Protein AF-A0A7I8CVY3-F1 (afdb_monomer_lite)

pLDDT: mean 84.5, std 17.45, range [34.5, 98.56]

Sequence (236 aa):
MKARIIALTIAILFANPVTYAQGTDNRVYAPNELILGMTYGDWSAAWWQFYLQIPNVSNSHPFVATANTTCNNGNQPAGPVFFLAAVGTQTSPPPQVVRSCTVPAGSPILVPIVNNETSNLEINGSDADLRTAAFSPFPLSSPPTMTVSLDGTSIGSLSQFRFESPVFPFTAPSPISTFFFYTRTVSASSSRSPLSVSDGYWIAIKPLPVGLHTLSFSASLPGIININMLYHLNVQ

Radius of gyration: 22.1 Å; chains: 1; bounding box: 40×37×104 Å

Secondary structure (DSSP, 8-state):
--PPP-----------------S--TTB--TT--BTTB-HHHHHHHHHHHHHTS--STT--TTSTTS-SBGGGG-PPSSSSEEP---EES-SSPPPEEEEEEE-TT--EEEEEEEEEEETTTS-S-HHHHHHHHHTTS-TTSPPEEEEEETTEE---GGG-EEEPPPEE----SSGGG---SS----TT--SPPEEEEEEEEEEEPPPPSEEEEEEEEEEETTTEEEEEEEEEEE-

Structure (mmCIF, N/CA/C/O backbone):
data_AF-A0A7I8CVY3-F1
#
_entry.id   AF-A0A7I8CVY3-F1
#
loop_
_atom_site.group_PDB
_atom_site.id
_atom_site.type_symbol
_atom_site.label_atom_id
_atom_site.label_alt_id
_atom_site.label_comp_id
_atom_site.label_asym_id
_atom_site.label_entity_id
_atom_site.label_seq_id
_atom_site.pdbx_PDB_ins_code
_atom_site.Cartn_x
_atom_site.Cartn_y
_atom_site.Cartn_z
_atom_site.occupancy
_atom_site.B_iso_or_equiv
_atom_site.auth_seq_id
_atom_site.auth_comp_id
_atom_site.auth_asym_id
_atom_site.auth_atom_id
_atom_site.pdbx_PDB_model_num
ATOM 1 N N . MET A 1 1 ? 2.874 5.304 80.078 1.00 40.31 1 MET A N 1
ATOM 2 C CA . MET A 1 1 ? 3.049 5.370 78.609 1.00 40.31 1 MET A CA 1
ATOM 3 C C . MET A 1 1 ? 2.199 4.282 77.972 1.00 40.31 1 MET A C 1
ATOM 5 O O . MET A 1 1 ? 2.408 3.123 78.293 1.00 40.31 1 MET A O 1
ATOM 9 N N . LYS A 1 2 ? 1.198 4.635 77.155 1.00 34.50 2 LYS A N 1
ATOM 10 C CA . LYS A 1 2 ? 0.360 3.676 76.411 1.00 34.50 2 LYS A CA 1
ATOM 11 C C . LYS A 1 2 ? 0.875 3.621 74.970 1.00 34.50 2 LYS A C 1
ATOM 13 O O . LYS A 1 2 ? 0.795 4.631 74.276 1.00 34.50 2 LYS A O 1
ATOM 18 N N . ALA A 1 3 ? 1.427 2.488 74.544 1.00 35.66 3 ALA A N 1
ATOM 19 C CA . ALA A 1 3 ? 1.867 2.284 73.166 1.00 35.66 3 ALA A CA 1
ATOM 20 C C . ALA A 1 3 ? 0.643 2.034 72.268 1.00 35.66 3 ALA A C 1
ATOM 22 O O . ALA A 1 3 ? -0.162 1.146 72.545 1.00 35.66 3 ALA A O 1
ATOM 23 N N . ARG A 1 4 ? 0.476 2.850 71.223 1.00 38.81 4 ARG A N 1
ATOM 24 C CA . ARG A 1 4 ? -0.545 2.667 70.184 1.00 38.81 4 ARG A CA 1
ATOM 25 C C . ARG A 1 4 ? 0.075 1.870 69.038 1.00 38.81 4 ARG A C 1
ATOM 27 O O . ARG A 1 4 ? 1.062 2.311 68.462 1.00 38.81 4 ARG A O 1
ATOM 34 N N . ILE A 1 5 ? -0.502 0.714 68.726 1.00 38.88 5 ILE A N 1
ATOM 35 C CA . ILE A 1 5 ? -0.144 -0.096 67.557 1.00 38.88 5 ILE A CA 1
ATOM 36 C C . ILE A 1 5 ? -0.923 0.464 66.364 1.00 38.88 5 ILE A C 1
ATOM 38 O O . ILE A 1 5 ? -2.152 0.503 66.389 1.00 38.88 5 ILE A O 1
ATOM 42 N N . ILE A 1 6 ? -0.207 0.938 65.346 1.00 40.19 6 ILE A N 1
ATOM 43 C CA . ILE A 1 6 ? -0.774 1.387 64.071 1.00 40.19 6 ILE A CA 1
ATOM 44 C C . ILE A 1 6 ? -0.729 0.189 63.121 1.00 40.19 6 ILE A C 1
ATOM 46 O O . ILE A 1 6 ? 0.350 -0.282 62.770 1.00 40.19 6 ILE A O 1
ATOM 50 N N . ALA A 1 7 ? -1.897 -0.323 62.736 1.00 35.84 7 ALA A N 1
ATOM 51 C CA . ALA A 1 7 ? -2.020 -1.367 61.727 1.00 35.84 7 ALA A CA 1
ATOM 52 C C . ALA A 1 7 ? -1.955 -0.731 60.330 1.00 35.84 7 ALA A C 1
ATOM 54 O O . ALA A 1 7 ? -2.829 0.052 59.959 1.00 35.84 7 ALA A O 1
ATOM 55 N N . LEU A 1 8 ? -0.908 -1.052 59.569 1.00 35.03 8 LEU A N 1
ATOM 56 C CA . LEU A 1 8 ? -0.741 -0.616 58.185 1.00 35.03 8 LEU A CA 1
ATOM 57 C C . LEU A 1 8 ? -1.521 -1.572 57.269 1.00 35.03 8 LEU A C 1
ATOM 59 O O . LEU A 1 8 ? -1.192 -2.753 57.170 1.00 35.03 8 LEU A O 1
ATOM 63 N N . THR A 1 9 ? -2.574 -1.081 56.622 1.00 37.38 9 THR A N 1
ATOM 64 C CA . THR A 1 9 ? -3.351 -1.840 55.632 1.00 37.38 9 THR A CA 1
ATOM 65 C C . THR A 1 9 ? -2.681 -1.695 54.266 1.00 37.38 9 THR A C 1
ATOM 67 O O . THR A 1 9 ? -2.658 -0.611 53.691 1.00 37.38 9 THR A O 1
ATOM 70 N N . ILE A 1 10 ? -2.105 -2.781 53.750 1.00 43.34 10 ILE A N 1
ATOM 71 C CA . ILE A 1 10 ? -1.545 -2.834 52.394 1.00 43.34 10 ILE A CA 1
ATOM 72 C C . ILE A 1 10 ? -2.699 -3.122 51.429 1.00 43.34 10 ILE A C 1
ATOM 74 O O . ILE A 1 10 ? -3.243 -4.224 51.416 1.00 43.34 10 ILE A O 1
ATOM 78 N N . ALA A 1 11 ? -3.088 -2.124 50.636 1.00 44.31 11 ALA A N 1
ATOM 79 C CA . ALA A 1 11 ? -4.022 -2.305 49.531 1.00 44.31 11 ALA A CA 1
ATOM 80 C C . ALA A 1 11 ? -3.281 -2.956 48.352 1.00 44.31 11 ALA A C 1
ATOM 82 O O . ALA A 1 11 ? -2.420 -2.338 47.726 1.00 44.31 11 ALA A O 1
ATOM 83 N N . ILE A 1 12 ? -3.599 -4.217 48.065 1.00 48.31 12 ILE A N 1
ATOM 84 C CA . ILE A 1 12 ? -3.076 -4.939 46.902 1.00 48.31 12 ILE A CA 1
ATOM 85 C C . ILE A 1 12 ? -3.893 -4.496 45.683 1.00 48.31 12 ILE A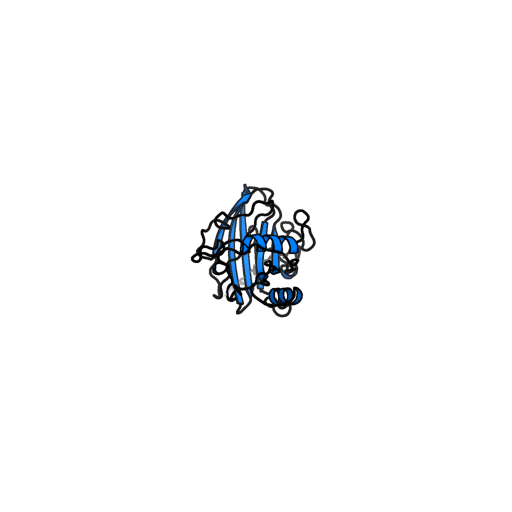 C 1
ATOM 87 O O . ILE A 1 12 ? -5.059 -4.858 45.535 1.00 48.31 12 ILE A O 1
ATOM 91 N N . LEU A 1 13 ? -3.286 -3.678 44.823 1.00 50.81 13 LEU A N 1
ATOM 92 C CA . LEU A 1 13 ? -3.814 -3.348 43.500 1.00 50.81 13 LEU A CA 1
ATOM 93 C C . LEU A 1 13 ? -3.708 -4.592 42.610 1.00 50.81 13 LEU A C 1
ATOM 95 O O . LEU A 1 13 ? -2.620 -4.966 42.175 1.00 50.81 13 LEU A O 1
ATOM 99 N N . PHE A 1 14 ? -4.841 -5.237 42.338 1.00 48.09 14 PHE A N 1
ATOM 100 C CA . PHE A 1 14 ? -4.931 -6.270 41.312 1.00 48.09 14 PHE A CA 1
ATOM 101 C C . PHE A 1 14 ? -4.814 -5.606 39.936 1.00 48.09 14 PHE A C 1
ATOM 103 O O . PHE A 1 14 ? -5.776 -5.042 39.417 1.00 48.09 14 PHE A O 1
ATOM 110 N N . ALA A 1 15 ? -3.622 -5.652 39.342 1.00 51.84 15 ALA A N 1
ATOM 111 C CA . ALA A 1 15 ? -3.471 -5.405 37.917 1.00 51.84 15 ALA A CA 1
ATOM 112 C C . ALA A 1 15 ? -4.105 -6.590 37.177 1.00 51.84 15 ALA A C 1
ATOM 114 O O . ALA A 1 15 ? -3.578 -7.702 37.213 1.00 51.84 15 ALA A O 1
ATOM 115 N N . ASN A 1 16 ? -5.257 -6.370 36.541 1.00 43.03 16 ASN A N 1
ATOM 116 C CA . ASN A 1 16 ? -5.819 -7.366 35.637 1.00 43.03 16 ASN A CA 1
ATOM 117 C C . ASN A 1 16 ? -4.818 -7.587 34.495 1.00 43.03 16 ASN A C 1
ATOM 119 O O . ASN A 1 16 ? -4.436 -6.607 33.845 1.00 43.03 16 ASN A O 1
ATOM 123 N N . PRO A 1 17 ? -4.375 -8.826 34.228 1.00 49.72 17 PRO A N 1
ATOM 124 C CA . PRO A 1 17 ? -3.561 -9.086 33.058 1.00 49.72 17 PRO A CA 1
ATOM 125 C C . PRO A 1 17 ? -4.403 -8.757 31.825 1.00 49.72 17 PRO A C 1
ATOM 127 O O . PRO A 1 17 ? -5.429 -9.390 31.570 1.00 49.72 17 PRO A O 1
ATOM 130 N N . VAL A 1 18 ? -3.976 -7.748 31.063 1.00 52.28 18 VAL A N 1
ATOM 131 C CA . VAL A 1 18 ? -4.472 -7.539 29.703 1.00 52.28 18 VAL A CA 1
ATOM 132 C C . VAL A 1 18 ? -4.031 -8.764 28.915 1.00 52.28 18 VAL A C 1
ATOM 134 O O . VAL A 1 18 ? -2.856 -8.937 28.591 1.00 52.28 18 VAL A O 1
ATOM 137 N N . THR A 1 19 ? -4.970 -9.669 28.681 1.00 39.53 19 THR A N 1
ATOM 138 C CA . THR A 1 19 ? -4.773 -10.816 27.809 1.00 39.53 19 THR A CA 1
ATOM 139 C C . THR A 1 19 ? -4.771 -10.290 26.381 1.00 39.53 19 THR A C 1
ATOM 141 O O . THR A 1 19 ? -5.816 -10.019 25.797 1.00 39.53 19 THR A O 1
ATOM 144 N N . TYR A 1 20 ? -3.581 -10.106 25.810 1.00 46.56 20 TYR A N 1
ATOM 145 C CA . TYR A 1 20 ? -3.448 -9.948 24.367 1.00 46.56 20 TYR A CA 1
ATOM 146 C C . TYR A 1 20 ? -3.833 -11.281 23.734 1.00 46.56 20 TYR A C 1
ATOM 148 O O . TYR A 1 20 ? -3.057 -12.238 23.761 1.00 46.56 20 TYR A O 1
ATOM 156 N N . ALA A 1 21 ? -5.052 -11.365 23.208 1.00 39.97 21 ALA A N 1
ATOM 157 C CA . ALA A 1 21 ? -5.428 -12.473 22.354 1.00 39.97 21 ALA A CA 1
ATOM 158 C C . ALA A 1 21 ? -4.452 -12.500 21.167 1.00 39.97 21 ALA A C 1
ATOM 160 O O . ALA A 1 21 ? -4.426 -11.587 20.346 1.00 39.97 21 ALA A O 1
ATOM 161 N N . GLN A 1 22 ? -3.631 -13.548 21.093 1.00 44.47 22 GLN A N 1
ATOM 162 C CA . GLN A 1 22 ? -2.826 -13.905 19.923 1.00 44.47 22 GLN A CA 1
ATOM 163 C C . GLN A 1 22 ? -3.753 -14.509 18.854 1.00 44.47 22 GLN A C 1
ATOM 165 O O . GLN A 1 22 ? -3.632 -15.672 18.482 1.00 44.47 22 GLN A O 1
ATOM 170 N N . GLY A 1 23 ? -4.756 -13.741 18.438 1.00 50.00 23 GLY A N 1
ATOM 171 C CA . GLY A 1 23 ? -5.662 -14.069 17.347 1.00 50.00 23 GLY A CA 1
ATOM 172 C C . GLY A 1 23 ? -5.509 -13.017 16.262 1.00 50.00 23 GLY A C 1
ATOM 173 O O . GLY A 1 23 ? -5.391 -11.831 16.567 1.00 50.00 23 GLY A O 1
ATOM 174 N N . THR A 1 24 ? -5.490 -13.431 14.997 1.00 56.72 24 THR A 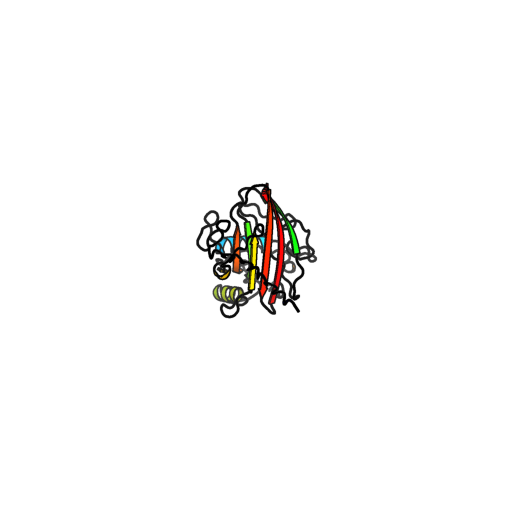N 1
ATOM 175 C CA . THR A 1 24 ? -5.666 -12.492 13.886 1.00 56.72 24 THR A CA 1
ATOM 176 C C . THR A 1 24 ? -6.989 -11.767 14.098 1.00 56.72 24 THR A C 1
ATOM 178 O O . THR A 1 24 ? -8.026 -12.416 14.254 1.00 56.72 24 THR A O 1
ATOM 181 N N . ASP A 1 25 ? -6.943 -10.438 14.168 1.00 76.19 25 ASP A N 1
ATOM 182 C CA . ASP A 1 25 ? -8.137 -9.606 14.299 1.00 76.19 25 ASP A CA 1
ATOM 183 C C . ASP A 1 25 ? -9.125 -9.986 13.190 1.00 76.19 25 ASP A C 1
ATOM 185 O O . ASP A 1 25 ? -8.781 -9.951 12.008 1.00 76.19 25 ASP A O 1
ATOM 189 N N . ASN A 1 26 ? -10.344 -10.385 13.559 1.00 86.19 26 ASN A N 1
ATOM 190 C CA . ASN A 1 26 ? -11.334 -10.885 12.603 1.00 86.19 26 ASN A CA 1
ATOM 191 C C . ASN A 1 26 ? -11.839 -9.805 11.632 1.00 86.19 26 ASN A C 1
ATOM 193 O O . ASN A 1 26 ? -12.538 -10.136 10.674 1.00 86.19 26 ASN A O 1
ATOM 197 N N . ARG A 1 27 ? -11.477 -8.537 11.863 1.00 94.19 27 ARG A N 1
ATOM 198 C CA . ARG A 1 27 ? -11.720 -7.400 10.969 1.00 94.19 27 ARG A CA 1
ATOM 199 C C . ARG A 1 27 ? -10.694 -7.313 9.841 1.00 94.19 27 ARG A C 1
ATOM 201 O O . ARG A 1 27 ? -10.858 -6.481 8.958 1.00 94.19 27 ARG A O 1
ATOM 208 N N . VAL A 1 28 ? -9.659 -8.150 9.836 1.00 96.81 28 VAL A N 1
ATOM 209 C CA . VAL A 1 28 ? -8.662 -8.247 8.762 1.00 96.81 28 VAL A CA 1
ATOM 210 C C . VAL A 1 28 ? -8.831 -9.589 8.050 1.00 96.81 28 VAL A C 1
ATOM 212 O O . VAL A 1 28 ? -9.190 -10.592 8.669 1.00 96.81 28 VAL A O 1
ATOM 215 N N . TYR A 1 29 ? -8.627 -9.613 6.734 1.00 97.69 29 TYR A N 1
ATOM 216 C CA . TYR A 1 29 ? -8.541 -10.870 5.988 1.00 97.69 29 TYR A CA 1
ATOM 217 C C . TYR A 1 29 ? -7.345 -11.692 6.489 1.00 97.69 29 TYR A C 1
ATOM 219 O O . TYR A 1 29 ? -6.279 -11.144 6.765 1.00 97.69 29 TYR A O 1
ATOM 227 N N . ALA A 1 30 ? -7.509 -13.005 6.645 1.00 96.69 30 ALA A N 1
ATOM 228 C CA . ALA A 1 30 ? -6.381 -13.852 7.035 1.00 96.69 30 ALA A CA 1
ATOM 229 C C . ALA A 1 30 ? -5.319 -13.899 5.912 1.00 96.69 30 ALA A C 1
ATOM 231 O O . ALA A 1 30 ? -5.673 -13.722 4.746 1.00 96.69 30 ALA A O 1
ATOM 232 N N . PRO A 1 31 ? -4.034 -14.189 6.202 1.00 96.19 31 PRO A N 1
ATOM 233 C CA . PRO A 1 31 ? -2.969 -14.156 5.191 1.00 96.19 31 PRO A CA 1
ATOM 234 C C . PRO A 1 31 ? -3.198 -15.021 3.939 1.00 96.19 31 PRO A C 1
ATOM 236 O O . PRO A 1 31 ? -2.684 -14.711 2.869 1.00 96.19 31 PRO A O 1
ATOM 239 N N . ASN A 1 32 ? -3.965 -16.105 4.060 1.00 95.19 32 ASN A N 1
ATOM 240 C CA . ASN A 1 32 ? -4.334 -17.002 2.962 1.00 95.19 32 ASN A CA 1
ATOM 241 C C . ASN A 1 32 ? -5.791 -16.831 2.486 1.00 95.19 32 ASN A C 1
ATOM 243 O O . ASN A 1 32 ? -6.249 -17.600 1.642 1.00 95.19 32 ASN A O 1
ATOM 247 N N . GLU A 1 33 ? -6.534 -15.871 3.040 1.00 97.00 33 GLU A N 1
ATOM 248 C CA . GLU A 1 33 ? -7.904 -15.561 2.635 1.00 97.00 33 GLU A CA 1
ATOM 249 C C . GLU A 1 33 ? -7.882 -14.748 1.333 1.00 97.00 33 GLU A C 1
ATOM 251 O O . GLU A 1 33 ? -7.084 -13.824 1.170 1.00 97.00 33 GLU A O 1
ATOM 256 N N . LEU A 1 34 ? -8.767 -15.085 0.394 1.00 98.12 34 LEU A N 1
ATOM 257 C CA . LEU A 1 34 ? -8.925 -14.309 -0.832 1.00 98.12 34 LEU A CA 1
ATOM 258 C C . LEU A 1 34 ? -9.776 -13.069 -0.558 1.00 98.12 34 LEU A C 1
ATOM 260 O O . LEU A 1 34 ? -10.876 -13.157 -0.012 1.00 98.12 34 LEU A O 1
ATOM 264 N N . ILE A 1 35 ? -9.305 -11.919 -1.020 1.00 98.12 35 ILE A N 1
ATOM 265 C CA . ILE A 1 35 ? -10.032 -10.655 -0.969 1.00 98.12 35 ILE A CA 1
ATOM 266 C C . ILE A 1 35 ? -10.735 -10.511 -2.316 1.00 98.12 35 ILE A C 1
ATOM 268 O O . ILE A 1 35 ? -10.090 -10.273 -3.335 1.00 98.12 35 ILE A O 1
ATOM 272 N N . LEU A 1 36 ? -12.054 -10.715 -2.340 1.00 97.25 36 LEU A N 1
ATOM 273 C CA . LEU A 1 36 ? -12.858 -10.671 -3.573 1.00 97.25 36 LEU A CA 1
ATOM 274 C C . LEU A 1 36 ? -12.306 -11.580 -4.694 1.00 97.25 36 LEU A C 1
ATOM 276 O O . LEU A 1 36 ? -12.320 -11.222 -5.867 1.00 97.25 36 LEU A O 1
ATOM 280 N N . GLY A 1 37 ? -11.806 -12.763 -4.319 1.00 97.62 37 GLY A N 1
ATOM 281 C CA . GLY A 1 37 ? -11.268 -13.762 -5.250 1.00 97.62 37 GLY A CA 1
ATOM 282 C C . GLY A 1 37 ? -9.791 -13.591 -5.624 1.00 97.62 37 GLY A C 1
ATOM 283 O O . GLY A 1 37 ? -9.270 -14.425 -6.356 1.00 97.62 37 GLY A O 1
ATOM 284 N N . MET A 1 38 ? -9.108 -12.568 -5.106 1.00 98.38 38 MET A N 1
ATOM 285 C CA . MET A 1 38 ? -7.699 -12.274 -5.390 1.00 98.38 38 MET A CA 1
ATOM 286 C C . MET A 1 38 ? -6.835 -12.377 -4.128 1.00 98.38 38 MET A C 1
ATOM 288 O O . MET A 1 38 ? -7.314 -12.157 -3.012 1.00 98.38 38 MET A O 1
ATOM 292 N N . THR A 1 39 ? -5.559 -12.722 -4.292 1.00 98.50 39 THR A N 1
ATOM 293 C CA . THR A 1 39 ? -4.601 -12.803 -3.180 1.00 98.50 39 THR A CA 1
ATOM 294 C C . THR A 1 39 ? -4.108 -11.415 -2.760 1.00 98.50 39 THR A C 1
ATOM 296 O O . THR A 1 39 ? -4.273 -10.428 -3.479 1.00 98.50 39 THR A O 1
ATOM 299 N N . TYR A 1 40 ? -3.434 -11.326 -1.610 1.00 98.56 40 TYR A N 1
ATOM 300 C CA . TYR A 1 40 ? -2.707 -10.114 -1.221 1.00 98.56 40 TYR A CA 1
ATOM 301 C C . TYR A 1 40 ? -1.657 -9.682 -2.251 1.00 98.56 40 TYR A C 1
ATOM 303 O O . TYR A 1 40 ? -1.510 -8.487 -2.497 1.00 98.56 40 TYR A O 1
ATOM 311 N N . GLY A 1 41 ? -0.948 -10.637 -2.862 1.00 98.44 41 GLY A N 1
ATOM 312 C CA . GLY A 1 41 ? 0.035 -10.352 -3.907 1.00 98.44 41 GLY A CA 1
ATOM 313 C C . GLY A 1 41 ? -0.611 -9.707 -5.134 1.00 98.44 41 GLY A C 1
ATOM 314 O O . GLY A 1 41 ? -0.104 -8.712 -5.649 1.00 98.44 41 GLY A O 1
ATOM 315 N N . ASP A 1 42 ? -1.778 -10.204 -5.549 1.00 98.44 42 ASP A N 1
ATOM 316 C CA . ASP A 1 42 ? -2.524 -9.634 -6.675 1.00 98.44 42 ASP A CA 1
ATOM 317 C C . ASP A 1 42 ? -3.038 -8.218 -6.363 1.00 98.44 42 ASP A C 1
ATOM 319 O O . ASP A 1 42 ? -2.941 -7.315 -7.193 1.00 98.44 42 ASP A O 1
ATOM 323 N N . TRP A 1 43 ? -3.538 -7.987 -5.144 1.00 98.38 43 TRP A N 1
ATOM 324 C CA . TRP A 1 43 ? -3.951 -6.648 -4.712 1.00 98.38 43 TRP A CA 1
ATOM 325 C C . TRP A 1 43 ? -2.774 -5.688 -4.532 1.00 98.38 43 TRP A C 1
ATOM 327 O O . TRP A 1 43 ? -2.926 -4.497 -4.799 1.00 98.38 43 TRP A O 1
ATOM 337 N N . SER A 1 44 ? -1.597 -6.185 -4.143 1.00 98.06 44 SER A N 1
ATOM 338 C CA . SER A 1 44 ? -0.361 -5.399 -4.138 1.00 98.06 44 SER A CA 1
ATOM 339 C C . SER A 1 44 ? 0.001 -4.934 -5.550 1.00 98.06 44 SER A C 1
ATOM 341 O O . SER A 1 44 ? 0.286 -3.752 -5.739 1.00 98.06 44 SER A O 1
ATOM 343 N N . ALA A 1 45 ? -0.083 -5.821 -6.549 1.00 98.00 45 ALA A N 1
ATOM 344 C CA . ALA A 1 45 ? 0.123 -5.459 -7.952 1.00 98.00 45 ALA A CA 1
ATOM 345 C C . ALA A 1 45 ? -0.884 -4.396 -8.418 1.00 98.00 45 ALA A C 1
ATOM 347 O O . ALA A 1 45 ? -0.487 -3.377 -8.979 1.00 98.00 45 ALA A O 1
ATOM 348 N N . ALA A 1 46 ? -2.176 -4.584 -8.129 1.00 97.31 46 ALA A N 1
ATOM 349 C CA . ALA A 1 46 ? -3.220 -3.622 -8.488 1.00 97.31 46 ALA A CA 1
ATOM 350 C C . ALA A 1 46 ? -3.006 -2.246 -7.830 1.00 97.31 46 ALA A C 1
ATOM 352 O O . ALA A 1 46 ? -3.189 -1.206 -8.467 1.00 97.31 46 ALA A O 1
ATOM 353 N N . TRP A 1 47 ? -2.575 -2.228 -6.566 1.00 96.12 47 TRP A N 1
ATOM 354 C CA . TRP A 1 47 ? -2.235 -0.996 -5.861 1.00 96.12 47 TRP A CA 1
ATOM 355 C C . TRP A 1 47 ? -1.056 -0.277 -6.515 1.00 96.12 47 TRP A C 1
ATOM 357 O O . TRP A 1 47 ? -1.131 0.928 -6.743 1.00 96.12 47 TRP A O 1
ATOM 367 N N . TRP A 1 48 ? 0.008 -1.005 -6.867 1.00 94.75 48 TRP A N 1
ATOM 368 C CA . TRP A 1 48 ? 1.165 -0.420 -7.544 1.00 94.75 48 TRP A CA 1
ATOM 369 C C . TRP A 1 48 ? 0.831 0.057 -8.953 1.00 94.75 48 TRP A C 1
ATOM 371 O O . TRP A 1 48 ? 1.232 1.152 -9.316 1.00 94.75 48 TRP A O 1
ATOM 381 N N . GLN A 1 49 ? 0.032 -0.674 -9.728 1.00 94.38 49 GLN A N 1
ATOM 382 C CA . GLN A 1 49 ? -0.461 -0.190 -11.023 1.00 94.38 49 GLN A CA 1
ATOM 383 C C . GLN A 1 49 ? -1.190 1.148 -10.888 1.00 94.38 49 GLN A C 1
ATOM 385 O O . GLN A 1 49 ? -0.982 2.051 -11.698 1.00 94.38 49 GLN A O 1
ATOM 390 N N . PHE A 1 50 ? -2.008 1.288 -9.842 1.00 91.75 50 PHE A N 1
ATOM 391 C CA . PHE A 1 50 ? -2.676 2.538 -9.521 1.00 91.75 50 PHE A CA 1
ATOM 392 C C . PHE A 1 50 ? -1.700 3.641 -9.080 1.00 91.75 50 PHE A C 1
ATOM 394 O O . PHE A 1 50 ? -1.801 4.771 -9.554 1.00 91.75 50 PHE A O 1
ATOM 401 N N . TYR A 1 51 ? -0.757 3.324 -8.198 1.00 89.88 51 TYR A N 1
ATOM 402 C CA . TYR A 1 51 ? 0.227 4.276 -7.694 1.00 89.88 51 TYR A CA 1
ATOM 403 C C . TYR A 1 51 ? 1.134 4.793 -8.819 1.00 89.88 51 TYR A C 1
ATOM 405 O O . TYR A 1 51 ? 1.328 5.995 -8.967 1.00 89.88 51 TYR A O 1
ATOM 413 N N . LEU A 1 52 ? 1.656 3.883 -9.644 1.00 89.12 52 LEU A N 1
ATOM 414 C CA . LEU A 1 52 ? 2.685 4.150 -10.647 1.00 89.12 52 LEU A CA 1
ATOM 415 C C . LEU A 1 52 ? 2.171 4.928 -11.857 1.00 89.12 52 LEU A C 1
ATOM 417 O O . LEU A 1 52 ? 2.963 5.614 -12.491 1.00 89.12 52 LEU A O 1
ATOM 421 N N . GLN A 1 53 ? 0.873 4.875 -12.170 1.00 87.81 53 GLN A N 1
ATOM 422 C CA . GLN A 1 53 ? 0.306 5.669 -13.270 1.00 87.81 53 GLN A CA 1
ATOM 423 C C . GLN A 1 53 ? 0.131 7.156 -12.931 1.00 87.81 53 GLN A C 1
ATOM 425 O O . GLN A 1 53 ? -0.136 7.954 -13.831 1.00 87.81 53 GLN A O 1
ATOM 430 N N . ILE A 1 54 ? 0.250 7.550 -11.658 1.00 86.94 54 ILE A N 1
ATOM 431 C CA . ILE A 1 54 ? 0.045 8.939 -11.250 1.00 86.94 54 ILE A CA 1
ATOM 432 C C . ILE A 1 54 ? 1.342 9.737 -11.473 1.00 86.94 54 ILE A C 1
ATOM 434 O O . ILE A 1 54 ? 2.370 9.438 -10.864 1.00 86.94 54 ILE A O 1
ATOM 438 N N . PRO A 1 55 ? 1.334 10.788 -12.314 1.00 84.44 55 PRO A N 1
ATOM 439 C CA . PRO A 1 55 ? 2.521 11.602 -12.542 1.00 84.44 55 PRO A CA 1
ATOM 440 C C . PRO A 1 55 ? 2.858 12.437 -11.300 1.00 84.44 55 PRO A C 1
ATOM 442 O O . PRO A 1 55 ? 2.007 13.152 -10.767 1.00 84.44 55 PRO A O 1
ATOM 445 N N . ASN A 1 56 ? 4.121 12.433 -10.869 1.00 80.94 56 ASN A N 1
ATOM 446 C CA . ASN A 1 56 ? 4.600 13.360 -9.847 1.00 80.94 56 ASN A CA 1
ATOM 447 C C . ASN A 1 56 ? 5.127 14.655 -10.481 1.00 80.94 56 ASN A C 1
ATOM 449 O O . ASN A 1 56 ? 6.331 14.851 -10.653 1.00 80.94 56 ASN A O 1
ATOM 453 N N . VAL A 1 57 ? 4.218 15.567 -10.815 1.00 79.00 57 VAL A N 1
ATOM 454 C CA . VAL A 1 57 ? 4.579 16.910 -11.293 1.00 79.00 57 VAL A CA 1
ATOM 455 C C . VAL A 1 57 ? 4.693 17.848 -10.097 1.00 79.00 57 VAL A C 1
ATOM 457 O O . VAL A 1 57 ? 3.760 17.945 -9.305 1.00 79.00 57 VAL A O 1
ATOM 460 N N . SER A 1 58 ? 5.817 18.551 -9.947 1.00 75.81 58 SER A N 1
ATOM 461 C CA . SER A 1 58 ? 6.003 19.575 -8.901 1.00 75.81 58 SER A CA 1
ATOM 462 C C . SER A 1 58 ? 5.703 19.090 -7.469 1.00 75.81 58 SER A C 1
ATOM 464 O O . SER A 1 58 ? 5.136 19.836 -6.674 1.00 75.81 58 SER A O 1
ATOM 466 N N . ASN A 1 59 ? 6.061 17.843 -7.135 1.00 72.12 59 ASN A N 1
ATOM 467 C CA . ASN A 1 59 ? 5.779 17.216 -5.832 1.00 72.12 59 ASN A CA 1
ATOM 468 C C . ASN A 1 59 ? 4.281 17.165 -5.468 1.00 72.12 59 ASN A C 1
ATOM 470 O O . ASN A 1 59 ? 3.922 17.248 -4.296 1.00 72.12 59 ASN A O 1
ATOM 474 N N . SER A 1 60 ? 3.399 17.046 -6.464 1.00 73.88 60 SER A N 1
ATOM 475 C CA . SER A 1 60 ? 1.943 16.963 -6.268 1.00 73.88 60 SER A CA 1
ATOM 476 C C . SER A 1 60 ? 1.400 15.535 -6.161 1.00 73.88 60 SER A C 1
ATOM 478 O O . SER A 1 60 ? 0.182 15.360 -6.060 1.00 73.88 60 SER A O 1
ATOM 480 N N . HIS A 1 61 ? 2.269 14.515 -6.152 1.00 79.31 61 HIS A N 1
ATOM 481 C CA . HIS A 1 61 ? 1.834 13.127 -6.011 1.00 79.31 61 HIS A CA 1
ATOM 482 C C . HIS A 1 61 ? 0.924 12.963 -4.778 1.00 79.31 61 HIS A C 1
ATOM 484 O O . HIS A 1 61 ? 1.266 13.447 -3.696 1.00 79.31 61 HIS A O 1
ATOM 490 N N . PRO A 1 62 ? -0.219 12.265 -4.877 1.00 74.69 62 PRO A N 1
ATOM 491 C CA . PRO A 1 62 ? -1.207 12.197 -3.797 1.00 74.69 62 PRO A CA 1
ATOM 492 C C . PRO A 1 62 ? -0.708 11.566 -2.496 1.00 74.69 62 PRO A C 1
ATOM 494 O O . PRO A 1 62 ? -1.373 11.655 -1.465 1.00 74.69 62 PRO A O 1
ATOM 497 N N . PHE A 1 63 ? 0.479 10.967 -2.534 1.00 75.38 63 PHE A N 1
ATOM 498 C CA . PHE A 1 63 ? 1.102 10.272 -1.417 1.00 75.38 63 PHE A CA 1
ATOM 499 C C . PHE A 1 63 ? 2.346 10.975 -0.865 1.00 75.38 63 PHE A C 1
ATOM 501 O O . PHE A 1 63 ? 3.073 10.381 -0.076 1.00 75.38 63 PHE A O 1
ATOM 508 N N . VAL A 1 64 ? 2.585 12.248 -1.208 1.00 76.75 64 VAL A N 1
ATOM 509 C CA . VAL A 1 64 ? 3.580 13.063 -0.485 1.00 76.75 64 VAL A CA 1
ATOM 510 C C . VAL A 1 64 ? 2.994 13.670 0.790 1.00 76.75 64 VAL A C 1
ATOM 512 O O . VAL A 1 64 ? 1.795 13.935 0.880 1.00 76.75 64 VAL A O 1
ATOM 515 N N . ALA A 1 65 ? 3.841 13.950 1.783 1.00 67.12 65 ALA A N 1
ATOM 516 C CA . ALA A 1 65 ? 3.421 14.528 3.067 1.00 67.12 65 ALA A CA 1
ATOM 517 C C . ALA A 1 65 ? 2.630 15.841 2.916 1.00 67.12 65 ALA A C 1
ATOM 519 O O . ALA A 1 65 ? 1.683 16.076 3.658 1.00 67.12 65 ALA A O 1
ATOM 520 N N . THR A 1 66 ? 2.984 16.666 1.929 1.00 67.25 66 THR A N 1
ATOM 521 C CA . THR A 1 66 ? 2.365 17.974 1.653 1.00 67.25 66 THR A CA 1
ATOM 522 C C . THR A 1 66 ? 1.062 17.894 0.859 1.00 67.25 66 THR A C 1
ATOM 524 O O . THR A 1 66 ? 0.450 18.925 0.594 1.00 67.25 66 THR A O 1
ATOM 527 N N . ALA A 1 67 ? 0.643 16.696 0.441 1.00 66.94 67 ALA A N 1
ATOM 528 C CA . ALA A 1 67 ? -0.610 16.502 -0.276 1.00 66.94 67 ALA A CA 1
ATOM 529 C C . ALA A 1 67 ? -1.819 16.871 0.604 1.00 66.94 67 ALA A C 1
ATOM 531 O O . ALA A 1 67 ? -1.713 16.902 1.834 1.00 66.94 67 ALA A O 1
ATOM 532 N N . ASN A 1 68 ? -2.974 17.112 -0.023 1.00 67.94 68 ASN A N 1
ATOM 533 C CA . ASN A 1 68 ? -4.237 17.376 0.670 1.00 67.94 68 ASN A CA 1
ATOM 534 C C . ASN A 1 68 ? -4.505 16.273 1.712 1.00 67.94 68 ASN A C 1
ATOM 536 O O . ASN A 1 68 ? -4.205 15.099 1.502 1.00 67.94 68 ASN A O 1
ATOM 540 N N . THR A 1 69 ? -5.058 16.632 2.867 1.00 77.81 69 THR A N 1
ATOM 541 C CA . THR A 1 69 ? -5.429 15.663 3.907 1.00 77.81 69 THR A CA 1
ATOM 542 C C . THR A 1 69 ? -6.496 14.672 3.428 1.00 77.81 69 THR A C 1
ATOM 544 O O . THR A 1 69 ? -6.637 13.608 4.021 1.00 77.81 69 THR A O 1
ATOM 547 N N . THR A 1 70 ? -7.199 14.960 2.332 1.00 78.00 70 THR A N 1
ATOM 548 C CA . THR A 1 70 ? -8.125 14.035 1.666 1.00 78.00 70 THR A CA 1
ATOM 549 C C . THR A 1 70 ? -7.380 12.841 1.070 1.00 78.00 70 THR A C 1
ATOM 551 O O . THR A 1 70 ? -6.405 13.001 0.335 1.00 78.00 70 THR A O 1
ATOM 554 N N . CYS A 1 71 ? -7.853 11.626 1.341 1.00 77.56 71 CYS A N 1
ATOM 555 C CA . CYS A 1 71 ? -7.189 10.414 0.864 1.00 77.56 71 CYS A CA 1
ATOM 556 C C . CYS A 1 71 ? -7.052 10.355 -0.659 1.00 77.56 71 CYS A C 1
ATOM 558 O O . CYS A 1 71 ? -7.993 10.641 -1.402 1.00 77.56 71 CYS A O 1
ATOM 560 N N . ASN A 1 72 ? -5.856 9.963 -1.104 1.00 69.31 72 ASN A N 1
ATOM 561 C CA . ASN A 1 72 ? -5.464 9.856 -2.509 1.00 69.31 72 ASN A CA 1
ATOM 562 C C . ASN A 1 72 ? -5.640 11.164 -3.310 1.00 69.31 72 ASN A C 1
ATOM 564 O O . ASN A 1 72 ? -5.664 11.116 -4.535 1.00 69.31 72 ASN A O 1
ATOM 568 N N . ASN A 1 73 ? -5.795 12.327 -2.659 1.00 67.00 73 ASN A N 1
ATOM 569 C CA . ASN A 1 73 ? -6.246 13.579 -3.288 1.00 67.00 73 ASN A CA 1
ATOM 570 C C . ASN A 1 73 ? -7.484 13.393 -4.197 1.00 67.00 73 ASN A C 1
ATOM 572 O O . ASN A 1 73 ? -7.618 14.084 -5.203 1.00 67.00 73 ASN A O 1
ATOM 576 N N . GLY A 1 74 ? -8.365 12.438 -3.876 1.00 69.25 74 GLY A N 1
ATOM 577 C CA . GLY A 1 74 ? -9.522 12.087 -4.709 1.00 69.25 74 GLY A CA 1
ATOM 578 C C . GLY A 1 74 ? -9.243 11.109 -5.859 1.00 69.25 74 GLY A C 1
ATOM 579 O O . GLY A 1 74 ? -10.179 10.716 -6.544 1.00 69.25 74 GLY A O 1
ATOM 580 N N . ASN A 1 75 ? -8.003 10.654 -6.049 1.00 74.44 75 ASN A N 1
ATOM 581 C CA . ASN A 1 75 ? -7.618 9.745 -7.133 1.00 74.44 75 ASN A CA 1
ATOM 582 C C . ASN A 1 75 ? -7.877 8.264 -6.815 1.00 74.44 75 ASN A C 1
ATOM 584 O O . ASN A 1 75 ? -7.049 7.440 -7.149 1.00 74.44 75 ASN A O 1
ATOM 588 N N . GLN A 1 76 ? -8.970 7.870 -6.161 1.00 87.06 76 GLN A N 1
ATOM 589 C CA . GLN A 1 76 ? -9.229 6.427 -6.009 1.00 87.06 76 GLN A CA 1
ATOM 590 C C . GLN A 1 76 ? -9.465 5.775 -7.382 1.00 87.06 76 GLN A C 1
ATOM 592 O O . GLN A 1 76 ? -10.246 6.322 -8.168 1.00 87.06 76 GLN A O 1
ATOM 597 N N . PRO A 1 77 ? -8.850 4.618 -7.693 1.00 86.44 77 PRO A N 1
ATOM 598 C CA . PRO A 1 77 ? -9.238 3.871 -8.877 1.00 86.44 77 PRO A CA 1
ATOM 599 C C . PRO A 1 77 ? -10.690 3.400 -8.731 1.00 86.44 77 PRO A C 1
ATOM 601 O O . PRO A 1 77 ? -11.170 3.127 -7.630 1.00 86.44 77 PRO A O 1
ATOM 604 N N . ALA A 1 78 ? -11.399 3.283 -9.853 1.00 85.25 78 ALA A N 1
ATOM 605 C CA . ALA A 1 78 ? -12.699 2.628 -9.853 1.00 85.25 78 ALA A CA 1
ATOM 606 C C . ALA A 1 78 ? -12.511 1.150 -9.486 1.00 85.25 78 ALA A C 1
ATOM 608 O O . ALA A 1 78 ? -11.711 0.450 -10.107 1.00 85.25 78 ALA A O 1
ATOM 609 N N . GLY A 1 79 ? -13.244 0.668 -8.489 1.00 88.69 79 GLY A N 1
ATOM 610 C CA . GLY A 1 79 ? -13.132 -0.718 -8.063 1.00 88.69 79 GLY A CA 1
ATOM 611 C C . GLY A 1 79 ? -13.762 -0.974 -6.700 1.00 88.69 79 GLY A C 1
ATOM 612 O O . GLY A 1 79 ? -14.190 -0.038 -6.026 1.00 88.69 79 GLY A O 1
ATOM 613 N N . PRO A 1 80 ? -13.837 -2.251 -6.299 1.00 93.38 80 PRO A N 1
ATOM 614 C CA . PRO A 1 80 ? -14.493 -2.645 -5.059 1.00 93.38 80 PRO A CA 1
ATOM 615 C C . PRO A 1 80 ? -13.589 -2.518 -3.823 1.00 93.38 80 PRO A C 1
ATOM 617 O O . PRO A 1 80 ? -14.085 -2.635 -2.708 1.00 93.38 80 PRO A O 1
ATOM 620 N N . VAL A 1 81 ? -12.279 -2.310 -3.998 1.00 96.56 81 VAL A N 1
ATOM 621 C CA . VAL A 1 81 ? -11.309 -2.164 -2.902 1.00 96.56 81 VAL A CA 1
ATOM 622 C C . VAL A 1 81 ? -10.857 -0.715 -2.811 1.00 96.56 81 VAL A C 1
ATOM 624 O O . VAL A 1 81 ? -10.470 -0.109 -3.807 1.00 96.56 81 VAL A O 1
ATOM 627 N N . PHE A 1 82 ? -10.873 -0.173 -1.599 1.00 96.06 82 PHE A N 1
ATOM 628 C CA . PHE A 1 82 ? -10.381 1.164 -1.312 1.00 96.06 82 PHE A CA 1
ATOM 629 C C . PHE A 1 82 ? -8.889 1.111 -0.977 1.00 96.06 82 PHE A C 1
ATOM 631 O O . PHE A 1 82 ? -8.475 0.409 -0.052 1.00 96.06 82 PHE A O 1
ATOM 638 N N . PHE A 1 83 ? -8.068 1.865 -1.703 1.00 95.31 83 PHE A N 1
ATOM 639 C CA . PHE A 1 83 ? -6.623 1.884 -1.485 1.00 95.31 83 PHE A CA 1
ATOM 640 C C . PHE A 1 83 ? -6.212 3.019 -0.545 1.00 95.31 83 PHE A C 1
ATOM 642 O O . PHE A 1 83 ? -6.574 4.179 -0.749 1.00 95.31 83 PHE A O 1
ATOM 649 N N . LEU A 1 84 ? -5.452 2.693 0.502 1.00 94.56 84 LEU A N 1
ATOM 650 C CA . LEU A 1 84 ? -4.735 3.675 1.321 1.00 94.56 84 LEU A CA 1
ATOM 651 C C . LEU A 1 84 ? -3.263 3.731 0.919 1.00 94.56 84 LEU A C 1
ATOM 653 O O . LEU A 1 84 ? -2.789 2.888 0.166 1.00 94.56 84 LEU A O 1
ATOM 657 N N . ALA A 1 85 ? -2.525 4.702 1.449 1.00 90.50 85 ALA A N 1
ATOM 658 C CA . ALA A 1 85 ? -1.091 4.832 1.215 1.00 90.50 85 ALA A CA 1
ATOM 659 C C . ALA A 1 85 ? -0.323 5.167 2.495 1.00 90.50 85 ALA A C 1
ATOM 661 O O . ALA A 1 85 ? -0.867 5.735 3.445 1.00 90.50 85 ALA A O 1
ATOM 662 N N . ALA A 1 86 ? 0.966 4.862 2.504 1.00 89.88 86 ALA A N 1
ATOM 663 C CA . ALA A 1 86 ? 1.883 5.322 3.533 1.00 89.88 86 ALA A CA 1
ATOM 664 C C . ALA A 1 86 ? 2.705 6.502 3.016 1.00 89.88 86 ALA A C 1
ATOM 666 O O . ALA A 1 86 ? 3.042 6.559 1.835 1.00 89.88 86 ALA A O 1
ATOM 667 N N . VAL A 1 87 ? 3.066 7.420 3.911 1.00 88.38 87 VAL A N 1
ATOM 668 C CA . VAL A 1 87 ? 4.056 8.461 3.623 1.00 88.38 87 VAL A CA 1
ATOM 669 C C . VAL A 1 87 ? 5.333 8.135 4.385 1.00 88.38 87 VAL A C 1
ATOM 671 O O . VAL A 1 87 ? 5.343 8.115 5.616 1.00 88.38 87 VAL A O 1
ATOM 674 N N . GLY A 1 88 ? 6.401 7.869 3.637 1.00 87.75 88 GLY A N 1
ATOM 675 C CA . GLY A 1 88 ? 7.721 7.550 4.168 1.00 87.75 88 GLY A CA 1
ATOM 676 C C . GLY A 1 88 ? 8.634 8.762 4.310 1.00 87.75 88 GLY A C 1
ATOM 677 O O . GLY A 1 88 ? 8.665 9.637 3.443 1.00 87.75 88 GLY A O 1
ATOM 678 N N . THR A 1 89 ? 9.436 8.778 5.371 1.00 87.81 89 THR A N 1
ATOM 679 C CA . THR A 1 89 ? 10.484 9.777 5.625 1.00 87.81 89 THR A CA 1
ATOM 680 C C . THR A 1 89 ? 11.718 9.130 6.251 1.00 87.81 89 THR A C 1
ATOM 682 O O . THR A 1 89 ? 11.621 8.106 6.918 1.00 87.81 89 THR A O 1
ATOM 685 N N . GLN A 1 90 ? 12.889 9.742 6.081 1.00 88.69 90 GLN A N 1
ATOM 686 C CA . GLN A 1 90 ? 14.120 9.314 6.758 1.00 88.69 90 GLN A CA 1
ATOM 687 C C . GLN A 1 90 ? 14.279 9.926 8.163 1.00 88.69 90 GLN A C 1
ATOM 689 O O . GLN A 1 90 ? 15.159 9.526 8.920 1.00 88.69 90 GLN A O 1
ATOM 694 N N . THR A 1 91 ? 13.421 10.874 8.555 1.00 87.50 91 THR A N 1
ATOM 695 C CA . THR A 1 91 ? 13.447 11.482 9.897 1.00 87.50 91 THR A CA 1
ATOM 696 C C . THR A 1 91 ? 13.075 10.472 10.984 1.00 87.50 91 THR A C 1
ATOM 698 O O . THR A 1 91 ? 12.147 9.685 10.792 1.00 87.50 91 THR A O 1
ATOM 701 N N . SER A 1 92 ? 13.748 10.538 12.137 1.00 88.00 92 SER A N 1
ATOM 702 C CA . SER A 1 92 ? 13.481 9.692 13.307 1.00 88.00 92 SER A CA 1
ATOM 703 C C . SER A 1 92 ? 13.424 10.542 14.595 1.00 88.00 92 SER A C 1
ATOM 705 O O . SER A 1 92 ? 14.444 11.142 14.941 1.00 88.00 92 SER A O 1
ATOM 707 N N . PRO A 1 93 ? 12.278 10.610 15.307 1.00 88.06 93 PRO A N 1
ATOM 708 C CA . PRO A 1 93 ? 10.999 9.998 14.940 1.00 88.06 93 PRO A CA 1
ATOM 709 C C . PRO A 1 93 ? 10.371 10.671 13.700 1.00 88.06 93 PRO A C 1
ATOM 711 O O . PRO A 1 93 ? 10.600 11.861 13.465 1.00 88.06 93 PRO A O 1
ATOM 714 N N . PRO A 1 94 ? 9.581 9.941 12.889 1.00 91.44 94 PRO A N 1
ATOM 715 C CA . PRO A 1 94 ? 8.839 10.538 11.784 1.00 91.44 94 PRO A CA 1
ATOM 716 C C . PRO A 1 94 ? 7.693 11.431 12.304 1.00 91.44 94 PRO A C 1
ATOM 718 O O . PRO A 1 94 ? 7.016 11.042 13.265 1.00 91.44 94 PRO A O 1
ATOM 721 N N . PRO A 1 95 ? 7.410 12.593 11.677 1.00 91.81 95 PRO A N 1
ATOM 722 C CA . PRO A 1 95 ? 6.166 13.315 11.924 1.00 91.81 95 PRO A CA 1
ATOM 723 C C . PRO A 1 95 ? 4.962 12.421 11.615 1.00 91.81 95 PRO A C 1
ATOM 725 O O . PRO A 1 95 ? 5.000 11.605 10.693 1.00 91.81 95 PRO A O 1
ATOM 728 N N . GLN A 1 96 ? 3.882 12.593 12.376 1.00 93.38 96 GLN A N 1
ATOM 729 C CA . GLN A 1 96 ? 2.625 11.920 12.074 1.00 93.38 96 GLN A CA 1
ATOM 730 C C . GLN A 1 96 ? 1.951 12.590 10.875 1.00 93.38 96 GLN A C 1
ATOM 732 O O . GLN A 1 96 ? 1.746 13.804 10.869 1.00 93.38 96 GLN A O 1
ATOM 737 N N . VAL A 1 97 ? 1.578 11.794 9.877 1.00 92.00 97 VAL A N 1
ATOM 738 C CA . VAL A 1 97 ? 0.794 12.243 8.726 1.00 92.00 97 VAL A CA 1
ATOM 739 C C . VAL A 1 97 ? -0.659 11.836 8.932 1.00 92.00 97 VAL A C 1
ATOM 741 O O . VAL A 1 97 ? -0.969 10.653 9.079 1.00 92.00 97 VAL A O 1
ATOM 744 N N . VAL A 1 98 ? -1.552 12.827 8.932 1.00 92.62 98 VAL A N 1
ATOM 745 C CA . VAL A 1 98 ? -2.991 12.633 9.147 1.00 92.62 98 VAL A CA 1
ATOM 746 C C . VAL A 1 98 ? -3.745 12.753 7.826 1.00 92.62 98 VAL A C 1
ATOM 748 O O . VAL A 1 98 ? -3.562 13.717 7.081 1.00 92.62 98 VAL A O 1
ATOM 751 N N . ARG A 1 99 ? -4.618 11.786 7.542 1.00 91.31 99 ARG A N 1
ATOM 752 C CA . ARG A 1 99 ? -5.485 11.759 6.361 1.00 91.31 99 ARG A CA 1
ATOM 753 C C . ARG A 1 99 ? -6.941 11.532 6.756 1.00 91.31 99 ARG A C 1
ATOM 755 O O . ARG A 1 99 ? -7.228 10.866 7.742 1.00 91.31 99 ARG A O 1
ATOM 762 N N . SER A 1 100 ? -7.866 12.079 5.978 1.00 92.75 100 SER A N 1
ATOM 763 C CA . SER A 1 100 ? -9.311 11.879 6.111 1.00 92.75 100 SER A CA 1
ATOM 764 C C . SER A 1 100 ? -9.870 11.319 4.805 1.00 92.75 100 SER A C 1
ATOM 766 O O . SER A 1 100 ? -9.701 11.915 3.740 1.00 92.75 100 SER A O 1
ATOM 768 N N . CYS A 1 101 ? -10.506 10.155 4.873 1.00 92.25 101 CYS A N 1
ATOM 769 C CA . CYS A 1 101 ? -11.064 9.450 3.726 1.00 92.25 101 CYS A CA 1
ATOM 770 C C . CYS A 1 101 ? -12.583 9.409 3.813 1.00 92.25 101 CYS A C 1
ATOM 772 O O . CYS A 1 101 ? -13.140 9.205 4.887 1.00 92.25 101 CYS A O 1
ATOM 774 N N . THR A 1 102 ? -13.237 9.474 2.658 1.00 93.56 102 THR A N 1
ATOM 775 C CA . THR A 1 102 ? -14.588 8.938 2.492 1.00 93.56 102 THR A CA 1
ATOM 776 C C . THR A 1 102 ? -14.464 7.569 1.839 1.00 93.56 102 THR A C 1
ATOM 778 O O . THR A 1 102 ? -13.927 7.477 0.736 1.00 93.56 102 THR A O 1
ATOM 781 N N . VAL A 1 103 ? -14.898 6.521 2.532 1.00 94.75 103 VAL A N 1
ATOM 782 C CA . VAL A 1 103 ? -14.797 5.128 2.086 1.00 94.75 103 VAL A CA 1
ATOM 783 C C . VAL A 1 103 ? -16.200 4.625 1.747 1.00 94.75 103 VAL A C 1
ATOM 785 O O . VAL A 1 103 ? -17.083 4.745 2.592 1.00 94.75 103 VAL A O 1
ATOM 788 N N . PRO A 1 104 ? -16.438 4.050 0.558 1.00 95.06 104 PRO A N 1
ATOM 789 C CA . PRO A 1 104 ? -17.738 3.466 0.256 1.00 95.06 104 PRO A CA 1
ATOM 790 C C . PRO A 1 104 ? -18.016 2.250 1.146 1.00 95.06 104 PRO A C 1
ATOM 792 O O . PRO A 1 104 ? -17.174 1.350 1.260 1.00 95.06 104 PRO A O 1
ATOM 795 N N . ALA A 1 105 ? -19.204 2.194 1.743 1.00 96.62 105 ALA A N 1
ATOM 796 C CA . ALA A 1 105 ? -19.669 1.046 2.509 1.00 96.62 105 ALA A CA 1
ATOM 797 C C . ALA A 1 105 ? -19.576 -0.246 1.680 1.00 96.62 105 ALA A C 1
ATOM 799 O O . ALA A 1 105 ? -19.804 -0.258 0.471 1.00 96.62 105 ALA A O 1
ATOM 800 N N . GLY A 1 106 ? -19.218 -1.354 2.332 1.00 96.50 106 GLY A N 1
ATOM 801 C CA . GLY A 1 106 ? -19.031 -2.638 1.649 1.00 96.50 106 GLY A CA 1
ATOM 802 C C . GLY A 1 106 ? -17.663 -2.823 0.978 1.00 96.50 106 GLY A C 1
ATOM 803 O O . GLY A 1 106 ? -17.366 -3.938 0.553 1.00 96.50 106 GLY A O 1
ATOM 804 N N . SER A 1 107 ? -16.806 -1.796 0.931 1.00 96.94 107 SER A N 1
ATOM 805 C CA . SER A 1 107 ? -15.468 -1.904 0.330 1.00 96.94 107 SER A CA 1
ATOM 806 C C . SER A 1 107 ? -14.445 -2.467 1.321 1.00 96.94 107 SER A C 1
ATOM 808 O O . SER A 1 107 ? -14.276 -1.897 2.404 1.00 96.94 107 SER A O 1
ATOM 810 N N . PRO A 1 108 ? -13.699 -3.535 0.979 1.00 98.25 108 PRO A N 1
ATOM 811 C CA . PRO A 1 108 ? -12.451 -3.850 1.660 1.00 98.25 108 PRO A CA 1
ATOM 812 C C . PRO A 1 108 ? -11.456 -2.693 1.528 1.00 98.25 108 PRO A C 1
ATOM 814 O O . PRO A 1 108 ? -11.451 -1.987 0.519 1.00 98.25 108 PRO A O 1
ATOM 817 N N . ILE A 1 109 ? -10.586 -2.519 2.519 1.00 98.12 109 ILE A N 1
ATOM 818 C CA . ILE A 1 109 ? -9.578 -1.452 2.524 1.00 98.12 109 ILE A CA 1
ATOM 819 C C . ILE A 1 109 ? -8.191 -2.086 2.515 1.00 98.12 109 ILE A C 1
ATOM 821 O O . ILE A 1 109 ? -7.824 -2.766 3.473 1.00 98.12 109 ILE A O 1
ATOM 825 N N . LEU A 1 110 ? -7.409 -1.854 1.460 1.00 98.12 110 LEU A N 1
ATOM 826 C CA . LEU A 1 110 ? -6.024 -2.320 1.380 1.00 98.12 110 LEU A CA 1
ATOM 827 C C . LEU A 1 110 ? -5.080 -1.269 1.968 1.00 98.12 110 LEU A C 1
ATOM 829 O O . LEU A 1 110 ? -5.109 -0.099 1.573 1.00 98.12 110 LEU A O 1
ATOM 833 N N . VAL A 1 111 ? -4.224 -1.700 2.893 1.00 97.75 111 VAL A N 1
ATOM 834 C CA . VAL A 1 111 ? -3.301 -0.832 3.627 1.00 97.75 111 VAL A CA 1
ATOM 835 C C . VAL A 1 111 ? -1.856 -1.283 3.385 1.00 97.75 111 VAL A C 1
ATOM 837 O O . VAL A 1 111 ? -1.470 -2.356 3.862 1.00 97.75 111 VAL A O 1
ATOM 840 N N . PRO A 1 112 ? -1.037 -0.479 2.685 1.00 96.19 112 PRO A N 1
ATOM 841 C CA . PRO A 1 112 ? 0.404 -0.690 2.614 1.00 96.19 112 PRO A CA 1
ATOM 842 C C . PRO A 1 112 ? 1.054 -0.232 3.921 1.00 96.19 112 PRO A C 1
ATOM 844 O O . PRO A 1 112 ? 1.185 0.968 4.153 1.00 96.19 112 PRO A O 1
ATOM 847 N N . ILE A 1 113 ? 1.465 -1.163 4.786 1.00 97.12 113 ILE A N 1
ATOM 848 C CA . ILE A 1 113 ? 2.150 -0.799 6.038 1.00 97.12 113 ILE A CA 1
ATOM 849 C C . ILE A 1 113 ? 3.550 -0.278 5.705 1.00 97.12 113 ILE A C 1
ATOM 851 O O . ILE A 1 113 ? 3.926 0.822 6.106 1.00 97.12 113 ILE A O 1
ATOM 855 N N . VAL A 1 114 ? 4.303 -1.075 4.947 1.00 95.44 114 VAL A N 1
ATOM 856 C CA . VAL A 1 114 ? 5.588 -0.720 4.341 1.00 95.44 114 VAL A CA 1
ATOM 857 C C . VAL A 1 114 ? 5.843 -1.678 3.185 1.00 95.44 114 VAL A C 1
ATOM 859 O O . VAL A 1 114 ? 5.653 -2.883 3.327 1.00 95.44 114 VAL A O 1
ATOM 862 N N . ASN A 1 115 ? 6.239 -1.163 2.030 1.00 95.31 115 ASN A N 1
ATOM 863 C CA . ASN A 1 115 ? 6.430 -1.966 0.831 1.00 95.31 115 ASN A CA 1
ATOM 864 C C . ASN A 1 115 ? 7.521 -1.370 -0.057 1.00 95.31 115 ASN A C 1
ATOM 866 O O . ASN A 1 115 ? 8.026 -0.275 0.195 1.00 95.31 115 ASN A O 1
ATOM 870 N N . ASN A 1 116 ? 7.901 -2.138 -1.065 1.00 93.62 116 ASN A N 1
ATOM 871 C CA . ASN A 1 116 ? 8.812 -1.723 -2.108 1.00 93.62 116 ASN A CA 1
ATOM 872 C C . ASN A 1 116 ? 8.384 -2.361 -3.432 1.00 93.62 116 ASN A C 1
ATOM 874 O O . ASN A 1 116 ? 7.765 -3.428 -3.449 1.00 93.62 116 ASN A O 1
ATOM 878 N N . GLU A 1 117 ? 8.739 -1.717 -4.532 1.00 93.19 117 GLU A N 1
ATOM 879 C CA . GLU A 1 117 ? 8.655 -2.295 -5.868 1.00 93.19 117 GLU A CA 1
ATOM 880 C C . GLU A 1 117 ? 9.993 -2.139 -6.582 1.00 93.19 117 GLU A C 1
ATOM 882 O O . GLU A 1 117 ? 10.861 -1.368 -6.161 1.00 93.19 117 GLU A O 1
ATOM 887 N N . THR A 1 118 ? 10.211 -2.935 -7.619 1.00 92.25 118 THR A N 1
ATOM 888 C CA . THR A 1 118 ? 11.291 -2.681 -8.564 1.00 92.25 118 THR A CA 1
ATOM 889 C C . THR A 1 118 ? 10.844 -3.018 -9.976 1.00 92.25 118 THR A C 1
ATOM 891 O O . THR A 1 118 ? 10.349 -4.115 -10.248 1.00 92.25 118 THR A O 1
ATOM 894 N N . SER A 1 119 ? 11.094 -2.081 -10.886 1.00 90.88 119 SER A N 1
ATOM 895 C CA . SER A 1 119 ? 10.691 -2.164 -12.282 1.00 90.88 119 SER A CA 1
ATOM 896 C C . SER A 1 119 ? 11.859 -2.360 -13.248 1.00 90.88 119 SER A C 1
ATOM 898 O O . SER A 1 119 ? 13.007 -1.970 -13.008 1.00 90.88 119 SER A O 1
ATOM 900 N N . ASN A 1 120 ? 11.535 -2.901 -14.422 1.00 88.88 120 ASN A N 1
ATOM 901 C CA . ASN A 1 120 ? 12.464 -3.026 -15.547 1.00 88.88 120 ASN A CA 1
ATOM 902 C C . ASN A 1 120 ? 12.840 -1.678 -16.201 1.00 88.88 120 ASN A C 1
ATOM 904 O O . ASN A 1 120 ? 13.647 -1.660 -17.136 1.00 88.88 120 ASN A O 1
ATOM 908 N N . LEU A 1 121 ? 12.254 -0.569 -15.731 1.00 86.00 121 LEU A N 1
ATOM 909 C CA . LEU A 1 121 ? 12.620 0.795 -16.115 1.00 86.00 121 LEU A CA 1
ATOM 910 C C . LEU A 1 121 ? 13.755 1.356 -15.242 1.00 86.00 121 LEU A C 1
ATOM 912 O O . LEU A 1 121 ? 14.474 2.264 -15.669 1.00 86.00 121 LEU A O 1
ATOM 916 N N . GLU A 1 122 ? 13.926 0.819 -14.033 1.00 81.56 122 GLU A N 1
ATOM 917 C CA . GLU A 1 122 ? 14.954 1.241 -13.077 1.00 81.56 122 GLU A CA 1
ATOM 918 C C . GLU A 1 122 ? 16.217 0.393 -13.162 1.00 81.56 122 GLU A C 1
ATOM 920 O O . GLU A 1 122 ? 17.324 0.908 -13.005 1.00 81.56 122 GLU A O 1
ATOM 925 N N . ILE A 1 123 ? 16.059 -0.914 -13.380 1.00 84.69 123 ILE A N 1
ATOM 926 C CA . ILE A 1 123 ? 17.180 -1.845 -13.481 1.00 84.69 123 ILE A CA 1
ATOM 927 C C . ILE A 1 123 ? 17.073 -2.708 -14.732 1.00 84.69 123 ILE A C 1
ATOM 929 O O . ILE A 1 123 ? 15.993 -3.067 -15.196 1.00 84.69 123 ILE A O 1
ATOM 933 N N . ASN A 1 124 ? 18.233 -3.064 -15.278 1.00 81.62 124 ASN A N 1
ATOM 934 C CA . ASN A 1 124 ? 18.327 -4.117 -16.277 1.00 81.62 124 ASN A CA 1
ATOM 935 C C . ASN A 1 124 ? 18.409 -5.460 -15.555 1.00 81.62 124 ASN A C 1
ATOM 937 O O . ASN A 1 124 ? 19.239 -5.615 -14.662 1.00 81.62 124 ASN A O 1
ATOM 941 N N . GLY A 1 125 ? 17.583 -6.420 -15.956 1.00 82.56 125 GLY A N 1
ATOM 942 C CA . GLY A 1 125 ? 17.573 -7.743 -15.350 1.00 82.56 125 GLY A CA 1
ATOM 943 C C . GLY A 1 125 ? 16.384 -8.580 -15.801 1.00 82.56 125 GLY A C 1
ATOM 944 O O . GLY A 1 125 ? 15.502 -8.104 -16.519 1.00 82.56 125 GLY A O 1
ATOM 945 N N . SER A 1 126 ? 16.407 -9.838 -15.387 1.00 91.81 126 SER A N 1
ATOM 946 C CA . SER A 1 126 ? 15.294 -10.780 -15.452 1.00 91.81 126 SER A CA 1
ATOM 947 C C . SER A 1 126 ? 14.261 -10.506 -14.354 1.00 91.81 126 SER A C 1
ATOM 949 O O . SER A 1 126 ? 14.534 -9.787 -13.393 1.00 91.81 126 SER A O 1
ATOM 951 N N . ASP A 1 127 ? 13.103 -11.160 -14.431 1.00 93.25 127 ASP A N 1
ATOM 952 C CA . ASP A 1 127 ? 12.094 -11.135 -13.364 1.00 93.25 127 ASP A CA 1
ATOM 953 C C . ASP A 1 127 ? 12.670 -11.551 -11.997 1.00 93.25 127 ASP A C 1
ATOM 955 O O . ASP A 1 127 ? 12.269 -11.017 -10.966 1.00 93.25 127 ASP A O 1
ATOM 959 N N . ALA A 1 128 ? 13.644 -12.469 -11.969 1.00 95.06 128 ALA A N 1
ATOM 960 C CA . ALA A 1 128 ? 14.308 -12.889 -10.733 1.00 95.06 128 ALA A CA 1
ATOM 961 C C . ALA A 1 128 ? 15.174 -11.771 -10.121 1.00 95.06 128 ALA A C 1
ATOM 963 O O . ALA A 1 128 ? 15.244 -11.639 -8.894 1.00 95.06 128 ALA A O 1
ATOM 964 N N . ASP A 1 129 ? 15.790 -10.939 -10.962 1.00 93.31 129 ASP A N 1
ATOM 965 C CA . ASP A 1 129 ? 16.567 -9.780 -10.515 1.00 93.31 129 ASP A CA 1
ATOM 966 C C . ASP A 1 129 ? 15.641 -8.702 -9.939 1.00 93.31 129 ASP A C 1
ATOM 968 O O . ASP A 1 129 ? 15.934 -8.142 -8.880 1.00 93.31 129 ASP A O 1
ATOM 972 N N . LEU A 1 130 ? 14.486 -8.469 -10.581 1.00 93.25 130 LEU A N 1
ATOM 973 C CA . LEU A 1 130 ? 13.455 -7.562 -10.062 1.00 93.25 130 LEU A CA 1
ATOM 974 C C . LEU A 1 130 ? 12.951 -8.032 -8.691 1.00 93.25 130 LEU A C 1
ATOM 976 O O . LEU A 1 130 ? 12.900 -7.239 -7.753 1.00 93.25 130 LEU A O 1
ATOM 980 N N . ARG A 1 131 ? 12.645 -9.329 -8.543 1.00 95.44 131 ARG A N 1
ATOM 981 C CA . ARG A 1 131 ? 12.169 -9.915 -7.275 1.00 95.44 131 ARG A CA 1
ATOM 982 C C . ARG A 1 131 ? 13.196 -9.763 -6.161 1.00 95.44 131 ARG A C 1
ATOM 984 O O . ARG A 1 131 ? 12.869 -9.314 -5.064 1.00 95.44 131 ARG A O 1
ATOM 991 N N . THR A 1 132 ? 14.458 -10.064 -6.460 1.00 94.62 132 THR A N 1
ATOM 992 C CA . THR A 1 132 ? 15.565 -9.906 -5.507 1.00 94.62 132 THR A CA 1
ATOM 993 C C . THR A 1 132 ? 15.699 -8.453 -5.049 1.00 94.62 132 THR A C 1
ATOM 995 O O . THR A 1 132 ? 15.859 -8.186 -3.856 1.00 94.62 132 THR A O 1
ATOM 998 N N . ALA A 1 133 ? 15.592 -7.502 -5.980 1.00 92.25 133 ALA A N 1
ATOM 999 C CA . ALA A 1 133 ? 15.660 -6.080 -5.670 1.00 92.25 133 ALA A CA 1
ATOM 1000 C C . ALA A 1 133 ? 14.450 -5.590 -4.853 1.00 92.25 133 ALA A C 1
ATOM 1002 O O . ALA A 1 133 ? 14.645 -4.852 -3.885 1.00 92.25 133 ALA A O 1
ATOM 1003 N N . ALA A 1 134 ? 13.235 -6.047 -5.174 1.00 92.81 134 ALA A N 1
ATOM 1004 C CA . ALA A 1 134 ? 12.022 -5.715 -4.430 1.00 92.81 134 ALA A CA 1
ATOM 1005 C C . ALA A 1 134 ? 12.072 -6.235 -2.981 1.00 92.81 134 ALA A C 1
ATOM 1007 O O . ALA A 1 134 ? 11.678 -5.520 -2.061 1.00 92.81 134 ALA A O 1
ATOM 1008 N N . PHE A 1 135 ? 12.627 -7.436 -2.780 1.00 92.44 135 PHE A N 1
ATOM 1009 C CA . PHE A 1 135 ? 12.772 -8.111 -1.486 1.00 92.44 135 PHE A CA 1
ATOM 1010 C C . PHE A 1 135 ? 13.873 -7.512 -0.596 1.00 92.44 135 PHE A C 1
ATOM 1012 O O . PHE A 1 135 ? 13.754 -7.512 0.633 1.00 92.44 135 PHE A O 1
ATOM 1019 N N . SER A 1 136 ? 14.967 -7.033 -1.201 1.00 90.88 136 SER A N 1
ATOM 1020 C CA . SER A 1 136 ? 16.199 -6.642 -0.500 1.00 90.88 136 SER A CA 1
ATOM 1021 C C . SER A 1 136 ? 16.025 -5.660 0.672 1.00 90.88 136 SER A C 1
ATOM 1023 O O . SER A 1 136 ? 16.792 -5.795 1.629 1.00 90.88 136 SER A O 1
ATOM 1025 N N . PRO A 1 137 ? 15.089 -4.688 0.658 1.00 86.88 137 PRO A N 1
ATOM 1026 C CA . PRO A 1 137 ? 14.874 -3.791 1.794 1.00 86.88 137 PRO A CA 1
ATOM 1027 C C . PRO A 1 137 ? 14.320 -4.482 3.044 1.00 86.88 137 PRO A C 1
ATOM 1029 O O . PRO A 1 137 ? 14.425 -3.934 4.135 1.00 86.88 137 PRO A O 1
ATOM 1032 N N . PHE A 1 138 ? 13.750 -5.681 2.921 1.00 86.12 138 PHE A N 1
ATOM 1033 C CA . PHE A 1 138 ? 13.084 -6.381 4.020 1.00 86.12 138 PHE A CA 1
ATOM 1034 C C . PHE A 1 138 ? 13.789 -7.711 4.340 1.00 86.12 138 PHE A C 1
ATOM 1036 O O . PHE A 1 138 ? 13.196 -8.785 4.203 1.00 86.12 138 PHE A O 1
ATOM 1043 N N . PRO A 1 139 ? 15.068 -7.707 4.752 1.00 83.38 139 PRO A N 1
ATOM 1044 C CA . PRO A 1 139 ? 15.758 -8.947 5.082 1.00 83.38 139 PRO A CA 1
ATOM 1045 C C . PRO A 1 139 ? 15.081 -9.630 6.278 1.00 83.38 139 PRO A C 1
ATOM 1047 O O . PRO A 1 139 ? 14.777 -8.992 7.284 1.00 83.38 139 PRO A O 1
ATOM 1050 N N . LEU A 1 140 ? 14.884 -10.951 6.205 1.00 82.19 140 LEU A N 1
ATOM 1051 C CA . LEU A 1 140 ? 14.253 -11.723 7.291 1.00 82.19 140 LEU A CA 1
ATOM 1052 C C . LEU A 1 140 ? 15.029 -11.646 8.616 1.00 82.19 140 LEU A C 1
ATOM 1054 O O . LEU A 1 140 ? 14.443 -11.820 9.680 1.00 82.19 140 LEU A O 1
ATOM 1058 N N . SER A 1 141 ? 16.336 -11.377 8.557 1.00 83.69 141 SER A N 1
ATOM 1059 C CA . SER A 1 141 ? 17.199 -11.177 9.726 1.00 83.69 141 SER A CA 1
ATOM 1060 C C . SER A 1 141 ? 17.002 -9.826 10.420 1.00 83.69 141 SER A C 1
ATOM 1062 O O . SER A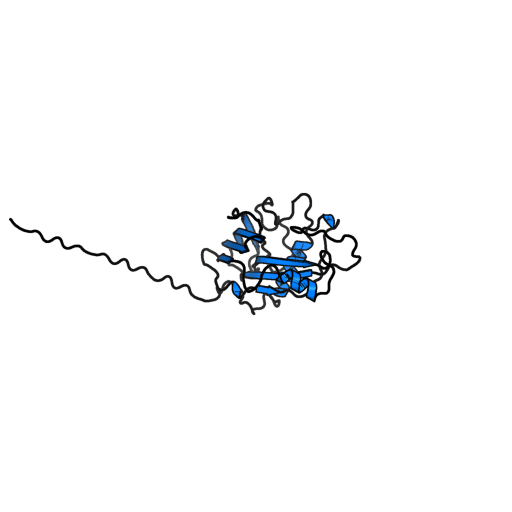 1 141 ? 17.399 -9.679 11.572 1.00 83.69 141 SER A O 1
ATOM 1064 N N . SER A 1 142 ? 16.414 -8.842 9.736 1.00 86.75 142 SER A N 1
ATOM 1065 C CA . SER A 1 142 ? 16.157 -7.501 10.266 1.00 86.75 142 SER A CA 1
ATOM 1066 C C . SER A 1 142 ? 14.872 -6.930 9.648 1.00 86.75 142 SER A C 1
ATOM 1068 O O . SER A 1 142 ? 14.938 -5.973 8.869 1.00 86.75 142 SER A O 1
ATOM 1070 N N . PRO A 1 143 ? 13.700 -7.521 9.954 1.00 88.75 143 PRO A N 1
ATOM 1071 C CA . PRO A 1 143 ? 12.429 -7.049 9.424 1.00 88.75 143 PRO A CA 1
ATOM 1072 C C . PRO A 1 143 ? 12.078 -5.663 9.990 1.00 88.75 143 PRO A C 1
ATOM 1074 O O . PRO A 1 143 ? 12.580 -5.278 11.052 1.00 88.75 143 PRO A O 1
ATOM 1077 N N . PRO A 1 144 ? 11.187 -4.913 9.322 1.00 93.38 144 PRO A N 1
ATOM 1078 C CA . PRO A 1 144 ? 10.711 -3.642 9.847 1.00 93.38 144 PRO A CA 1
ATOM 1079 C C . PRO A 1 144 ? 9.981 -3.842 11.179 1.00 93.38 144 PRO A C 1
ATOM 1081 O O . PRO A 1 144 ? 9.235 -4.806 11.372 1.00 93.38 144 PRO A O 1
ATOM 1084 N N . THR A 1 145 ? 10.144 -2.886 12.089 1.00 95.50 145 THR A N 1
ATOM 1085 C CA . THR A 1 145 ? 9.258 -2.781 13.255 1.00 95.50 145 THR A CA 1
ATOM 1086 C C . THR A 1 145 ? 7.955 -2.138 12.805 1.00 95.50 145 THR A C 1
ATOM 1088 O O . THR A 1 145 ? 7.989 -1.135 12.097 1.00 95.50 145 THR A O 1
ATOM 1091 N N . MET A 1 146 ? 6.809 -2.721 13.157 1.00 97.12 146 MET A N 1
ATOM 1092 C CA . MET A 1 146 ? 5.506 -2.266 12.666 1.00 97.12 146 MET A CA 1
ATOM 1093 C C . MET A 1 146 ? 4.466 -2.254 13.776 1.00 97.12 146 MET A C 1
ATOM 1095 O O . MET A 1 146 ? 4.466 -3.124 14.648 1.00 97.12 146 MET A O 1
ATOM 1099 N N . THR A 1 147 ? 3.542 -1.300 13.698 1.00 98.06 147 THR A N 1
ATOM 1100 C CA . THR A 1 147 ? 2.329 -1.290 14.518 1.00 98.06 147 THR A CA 1
ATOM 1101 C C . THR A 1 147 ? 1.127 -0.936 13.658 1.00 98.06 147 THR A C 1
ATOM 1103 O O . THR A 1 147 ? 1.246 -0.157 12.715 1.00 98.06 147 THR A O 1
ATOM 1106 N N . VAL A 1 148 ? -0.028 -1.509 13.986 1.00 98.38 148 VAL A N 1
ATOM 1107 C CA . VAL A 1 148 ? -1.316 -1.179 13.375 1.00 98.38 148 VAL A CA 1
ATOM 1108 C C . VAL A 1 148 ? -2.375 -1.194 14.472 1.00 98.38 148 VAL A C 1
ATOM 1110 O O . VAL A 1 148 ? -2.405 -2.114 15.290 1.00 98.38 148 VAL A O 1
ATOM 1113 N N . SER A 1 149 ? -3.265 -0.207 14.475 1.00 98.19 149 SER A N 1
ATOM 1114 C CA . SER A 1 149 ? -4.451 -0.176 15.325 1.00 98.19 149 SER A CA 1
ATOM 1115 C C . SER A 1 149 ? -5.671 0.285 14.533 1.00 98.19 149 SER A C 1
ATOM 1117 O O . SER A 1 149 ? -5.605 1.274 13.805 1.00 98.19 149 SER A O 1
ATOM 1119 N N . LEU A 1 150 ? -6.785 -0.427 14.694 1.00 98.44 150 LEU A N 1
ATOM 1120 C CA . LEU A 1 150 ? -8.088 -0.078 14.133 1.00 98.44 150 LEU A CA 1
ATOM 1121 C C . LEU A 1 150 ? -9.078 0.141 15.278 1.00 98.44 150 LEU A C 1
ATOM 1123 O O . LEU A 1 150 ? -9.335 -0.772 16.071 1.00 98.44 150 LEU A O 1
ATOM 1127 N N . ASP A 1 151 ? -9.627 1.350 15.354 1.00 97.81 151 ASP A N 1
ATOM 1128 C CA . ASP A 1 151 ? -10.527 1.822 16.413 1.00 97.81 151 ASP A CA 1
ATOM 1129 C C . ASP A 1 151 ? -9.946 1.596 17.819 1.00 97.81 151 ASP A C 1
ATOM 1131 O O . ASP A 1 151 ? -10.611 1.119 18.736 1.00 97.81 151 ASP A O 1
ATOM 1135 N N . GLY A 1 152 ? -8.648 1.879 17.970 1.00 96.12 152 GLY A N 1
ATOM 1136 C CA . GLY A 1 152 ? -7.908 1.717 19.225 1.00 96.12 152 GLY A CA 1
ATOM 1137 C C . GLY A 1 152 ? -7.524 0.274 19.567 1.00 96.12 152 GLY A C 1
ATOM 1138 O O . GLY A 1 152 ? -6.796 0.052 20.532 1.00 96.12 152 GLY A O 1
ATOM 1139 N N . THR A 1 153 ? -7.949 -0.713 18.775 1.00 96.38 153 THR A N 1
ATOM 1140 C CA . THR A 1 153 ? -7.586 -2.122 18.970 1.00 96.38 153 THR A CA 1
ATOM 1141 C C . THR A 1 153 ? -6.408 -2.492 18.075 1.00 96.38 153 THR A C 1
ATOM 1143 O O . THR A 1 153 ? -6.473 -2.338 16.855 1.00 96.38 153 THR A O 1
ATOM 1146 N N . SER A 1 154 ? -5.317 -2.960 18.681 1.00 96.56 154 SER A N 1
ATOM 1147 C CA . SER A 1 154 ? -4.105 -3.359 17.959 1.00 96.56 154 SER A CA 1
ATOM 1148 C C . SER A 1 154 ? -4.328 -4.601 17.099 1.00 96.56 154 SER A C 1
ATOM 1150 O O . SER A 1 154 ? -4.837 -5.611 17.581 1.00 96.56 154 SER A O 1
ATOM 1152 N N . ILE A 1 155 ? -3.858 -4.545 15.855 1.00 95.44 155 ILE A N 1
ATOM 1153 C CA . ILE A 1 155 ? -3.799 -5.687 14.941 1.00 95.44 155 ILE A CA 1
ATOM 1154 C C . ILE A 1 155 ? -2.397 -6.300 15.053 1.00 95.44 155 ILE A C 1
ATOM 1156 O O . ILE A 1 155 ? -1.393 -5.656 14.746 1.00 95.44 155 ILE A O 1
ATOM 1160 N N . GLY A 1 156 ? -2.336 -7.533 15.561 1.00 92.31 156 GLY A N 1
ATOM 1161 C CA . GLY A 1 156 ? -1.095 -8.269 15.816 1.00 92.31 156 GLY A CA 1
ATOM 1162 C C . GLY A 1 156 ? -0.613 -9.124 14.639 1.00 92.31 156 GLY A C 1
ATOM 1163 O O . GLY A 1 156 ? -1.139 -9.053 13.533 1.00 92.31 156 GLY A O 1
ATOM 1164 N N . SER A 1 157 ? 0.406 -9.952 14.899 1.00 92.75 157 SER A N 1
ATOM 1165 C CA . SER A 1 157 ? 0.945 -10.957 13.960 1.00 92.75 157 SER A CA 1
ATOM 1166 C C . SER A 1 157 ? 1.335 -10.421 12.575 1.00 92.75 157 SER A C 1
ATOM 1168 O O . SER A 1 157 ? 1.322 -11.153 11.590 1.00 92.75 157 SER A O 1
ATOM 1170 N N . LEU A 1 158 ? 1.745 -9.149 12.500 1.00 95.00 158 LEU A N 1
ATOM 1171 C CA . LEU A 1 158 ? 2.062 -8.446 11.248 1.00 95.00 158 LEU A CA 1
ATOM 1172 C C . LEU A 1 158 ? 3.199 -9.098 10.443 1.00 95.00 158 LEU A C 1
ATOM 1174 O O . LEU A 1 158 ? 3.291 -8.898 9.237 1.00 95.00 158 LEU A O 1
ATOM 1178 N N . SER A 1 159 ? 4.042 -9.920 11.072 1.00 94.31 159 SER A N 1
ATOM 1179 C CA . SER A 1 159 ? 5.071 -10.698 10.371 1.00 94.31 159 SER A CA 1
ATOM 1180 C C . SER A 1 159 ? 4.499 -11.715 9.376 1.00 94.31 159 SER A C 1
ATOM 1182 O O . SER A 1 159 ? 5.196 -12.085 8.436 1.00 94.31 159 SER A O 1
ATOM 1184 N N . GLN A 1 160 ? 3.244 -12.143 9.555 1.00 95.44 160 GLN A N 1
ATOM 1185 C CA . GLN A 1 160 ? 2.538 -13.064 8.656 1.00 95.44 160 GLN A CA 1
ATOM 1186 C C . GLN A 1 160 ? 1.956 -12.369 7.419 1.00 95.44 160 GLN A C 1
ATOM 1188 O O . GLN A 1 160 ? 1.470 -13.034 6.512 1.00 95.44 160 GLN A O 1
ATOM 1193 N N . PHE A 1 161 ? 1.995 -11.038 7.393 1.00 96.81 161 PHE A N 1
ATOM 1194 C CA . PHE A 1 161 ? 1.354 -10.202 6.386 1.00 96.81 161 PHE A CA 1
ATOM 1195 C C . PHE A 1 161 ? 2.346 -9.671 5.342 1.00 96.81 161 PHE A C 1
ATOM 1197 O O . PHE A 1 161 ? 2.145 -8.597 4.779 1.00 96.81 161 PHE A O 1
ATOM 1204 N N . ARG A 1 162 ? 3.439 -10.407 5.100 1.00 97.38 162 ARG A N 1
ATOM 1205 C CA . ARG A 1 162 ? 4.384 -10.117 4.019 1.00 97.38 162 ARG A CA 1
ATOM 1206 C C . ARG A 1 162 ? 3.966 -10.851 2.754 1.00 97.38 162 ARG A C 1
ATOM 1208 O O . ARG A 1 162 ? 3.831 -12.072 2.783 1.00 97.38 162 ARG A O 1
ATOM 1215 N N . PHE A 1 163 ? 3.827 -10.120 1.656 1.00 97.56 163 PHE A N 1
ATOM 1216 C CA . PHE A 1 163 ? 3.400 -10.679 0.381 1.00 97.56 163 PHE A CA 1
ATOM 1217 C C . PHE A 1 163 ? 4.222 -10.123 -0.771 1.00 97.56 163 PHE A C 1
ATOM 1219 O O . PHE A 1 163 ? 4.389 -8.909 -0.909 1.00 97.56 163 PHE A O 1
ATOM 1226 N N . GLU A 1 164 ? 4.660 -11.046 -1.615 1.00 97.50 164 GLU A N 1
ATOM 1227 C CA . GLU A 1 164 ? 5.234 -10.778 -2.921 1.00 97.50 164 GLU A CA 1
ATOM 1228 C C . GLU A 1 164 ? 4.112 -10.782 -3.967 1.00 97.50 164 GLU A C 1
ATOM 1230 O O . GLU A 1 164 ? 3.186 -11.598 -3.898 1.00 97.50 164 GLU A O 1
ATOM 1235 N N . SER A 1 165 ? 4.170 -9.874 -4.936 1.00 98.50 165 SER A N 1
ATOM 1236 C CA . SER A 1 165 ? 3.227 -9.856 -6.056 1.00 98.5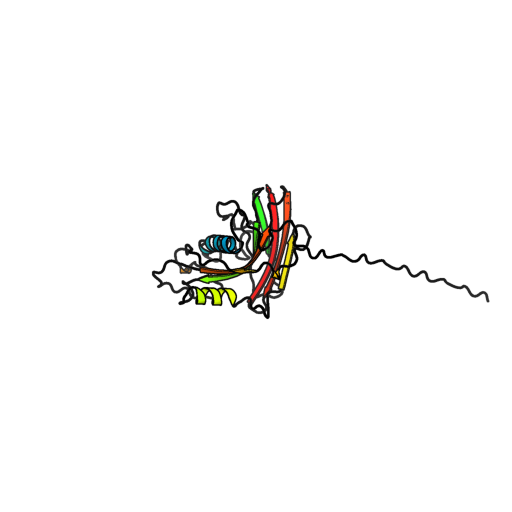0 165 SER A CA 1
ATOM 1237 C C . SER A 1 165 ? 3.655 -10.780 -7.208 1.00 98.50 165 SER A C 1
ATOM 1239 O O . SER A 1 165 ? 4.825 -11.177 -7.330 1.00 98.50 165 SER A O 1
ATOM 1241 N N . PRO A 1 166 ? 2.726 -11.140 -8.117 1.00 98.12 166 PRO A N 1
ATOM 1242 C CA . PRO A 1 166 ? 3.126 -11.565 -9.456 1.00 98.12 166 PRO A CA 1
ATOM 1243 C C . PRO A 1 166 ? 3.941 -10.460 -10.148 1.00 98.12 166 PRO A C 1
ATOM 1245 O O . PRO A 1 166 ? 3.858 -9.297 -9.772 1.00 98.12 166 PRO A O 1
ATOM 1248 N N . VAL A 1 167 ? 4.697 -10.795 -11.198 1.00 96.94 167 VAL A N 1
ATOM 1249 C CA . VAL A 1 167 ? 5.207 -9.744 -12.096 1.00 96.94 167 VAL A CA 1
ATOM 1250 C C . VAL A 1 167 ? 4.008 -9.132 -12.808 1.00 96.94 167 VAL A C 1
ATOM 1252 O O . VAL A 1 167 ? 3.187 -9.862 -13.368 1.00 96.94 167 VAL A O 1
ATOM 1255 N N . PHE A 1 168 ? 3.900 -7.808 -12.786 1.00 97.44 168 PHE A N 1
ATOM 1256 C CA . PHE A 1 168 ? 2.754 -7.094 -13.332 1.00 97.44 168 PHE A CA 1
ATOM 1257 C C . PHE A 1 168 ? 3.183 -6.004 -14.321 1.00 97.44 168 PHE A C 1
ATOM 1259 O O . PHE A 1 168 ? 4.192 -5.325 -14.111 1.00 97.44 168 PHE A O 1
ATOM 1266 N N . PRO A 1 169 ? 2.417 -5.798 -15.408 1.00 95.69 169 PRO A N 1
ATOM 1267 C CA . PRO A 1 169 ? 2.591 -4.632 -16.259 1.00 95.69 169 PRO A CA 1
ATOM 1268 C C . PRO A 1 169 ? 2.033 -3.389 -15.575 1.00 95.69 169 PRO A C 1
ATOM 1270 O O . PRO A 1 169 ? 1.069 -3.476 -14.815 1.00 95.69 169 PRO A O 1
ATOM 1273 N N . PHE A 1 170 ? 2.582 -2.221 -15.889 1.00 92.69 170 PHE A N 1
ATOM 1274 C CA . PHE A 1 170 ? 2.026 -0.947 -15.436 1.00 92.69 170 PHE A CA 1
ATOM 1275 C 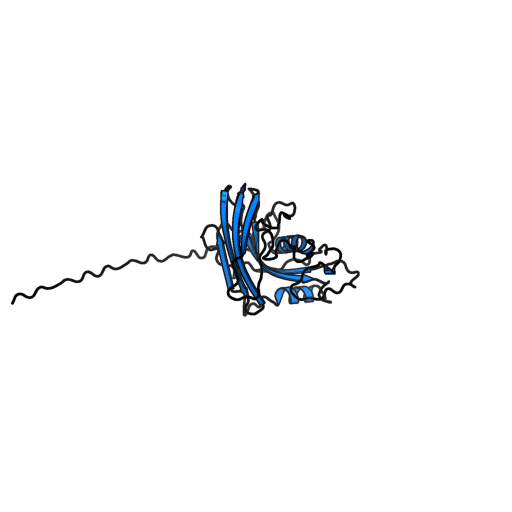C . PHE A 1 170 ? 2.114 0.121 -16.527 1.00 92.69 170 PHE A C 1
ATOM 1277 O O . PHE A 1 170 ? 2.844 -0.014 -17.510 1.00 92.69 170 PHE A O 1
ATOM 1284 N N . THR A 1 171 ? 1.346 1.195 -16.349 1.00 90.50 171 THR A N 1
ATOM 1285 C CA . THR A 1 171 ? 1.424 2.378 -17.208 1.00 90.50 171 THR A CA 1
ATOM 1286 C C . THR A 1 171 ? 2.299 3.405 -16.514 1.00 90.50 171 THR A C 1
ATOM 1288 O O . THR A 1 171 ? 1.920 3.913 -15.466 1.00 90.50 171 THR A O 1
ATOM 1291 N N . ALA A 1 172 ? 3.468 3.701 -17.077 1.00 86.38 172 ALA A N 1
ATOM 1292 C CA . ALA A 1 172 ? 4.313 4.773 -16.568 1.00 86.38 172 ALA A CA 1
ATOM 1293 C C . ALA A 1 172 ? 3.765 6.146 -17.015 1.00 86.38 172 ALA A C 1
ATOM 1295 O O . ALA A 1 172 ? 3.236 6.259 -18.127 1.00 86.38 172 ALA A O 1
ATOM 1296 N N . PRO A 1 173 ? 3.901 7.203 -16.197 1.00 84.69 173 PRO A N 1
ATOM 1297 C CA . PRO A 1 173 ? 3.434 8.529 -16.553 1.00 84.69 173 PRO A CA 1
ATOM 1298 C C . PRO A 1 173 ? 4.297 9.120 -17.674 1.00 84.69 173 PRO A C 1
ATOM 1300 O O . PRO A 1 173 ? 5.486 8.817 -17.804 1.00 84.69 173 PRO A O 1
ATOM 1303 N N . SER A 1 174 ? 3.698 10.000 -18.478 1.00 81.56 174 SER A N 1
ATOM 1304 C CA . SER A 1 174 ? 4.394 10.743 -19.529 1.00 81.56 174 SER A CA 1
ATOM 1305 C C . SER A 1 174 ? 4.462 12.237 -19.178 1.00 81.56 174 SER A C 1
ATOM 1307 O O . SER A 1 174 ? 3.418 12.823 -18.883 1.00 81.56 174 SER A O 1
ATOM 1309 N N . PRO A 1 175 ? 5.651 12.875 -19.220 1.00 81.12 175 PRO A N 1
ATOM 1310 C CA . PRO A 1 175 ? 6.946 12.283 -19.565 1.00 81.12 175 PRO A CA 1
ATOM 1311 C C . PRO A 1 175 ? 7.480 11.381 -18.443 1.00 81.12 175 PRO A C 1
ATOM 1313 O O . PRO A 1 175 ? 7.211 11.631 -17.269 1.00 81.12 175 PRO A O 1
ATOM 1316 N N . ILE A 1 176 ? 8.298 10.380 -18.791 1.00 78.38 176 ILE A N 1
ATOM 1317 C CA . ILE A 1 176 ? 8.843 9.396 -17.833 1.00 78.38 176 ILE A CA 1
ATOM 1318 C C . ILE A 1 176 ? 9.650 10.036 -16.692 1.00 78.38 176 ILE A C 1
ATOM 1320 O O . ILE A 1 176 ? 9.770 9.471 -15.615 1.00 78.38 176 ILE A O 1
ATOM 1324 N N . SER A 1 177 ? 10.154 11.257 -16.880 1.00 76.56 177 SER A N 1
ATOM 1325 C CA . SER A 1 177 ? 10.800 12.044 -15.824 1.00 76.56 177 SER A CA 1
ATOM 1326 C C . SER A 1 177 ? 9.864 12.436 -14.672 1.00 76.56 177 SER A C 1
ATOM 1328 O O . SER A 1 177 ? 10.339 12.883 -13.636 1.00 76.56 177 SER A O 1
ATOM 1330 N N . THR A 1 178 ? 8.545 12.319 -14.855 1.00 77.44 178 THR A N 1
ATOM 1331 C CA . THR A 1 178 ? 7.534 12.518 -13.798 1.00 77.44 178 THR A CA 1
ATOM 1332 C C . THR A 1 178 ? 7.219 11.234 -13.036 1.00 77.44 178 THR A C 1
ATOM 1334 O O . THR A 1 178 ? 6.416 11.252 -12.104 1.00 77.44 178 THR A O 1
ATOM 1337 N N . PHE A 1 179 ? 7.846 10.121 -13.418 1.00 73.69 179 PHE A N 1
ATOM 1338 C CA . PHE A 1 179 ? 7.767 8.869 -12.689 1.00 73.69 179 PHE A CA 1
ATOM 1339 C C . PHE A 1 179 ? 8.550 8.986 -11.378 1.00 73.69 179 PHE A C 1
ATOM 1341 O O . PHE A 1 179 ? 9.674 9.492 -11.358 1.00 73.69 179 PHE A O 1
ATOM 1348 N N . PHE A 1 180 ? 7.932 8.588 -10.267 1.00 66.94 180 PHE A N 1
ATOM 1349 C CA . PHE A 1 180 ? 8.452 8.856 -8.930 1.00 66.94 180 PHE A CA 1
ATOM 1350 C C . PHE A 1 180 ? 9.182 7.649 -8.346 1.00 66.94 180 PHE A C 1
ATOM 1352 O O . PHE A 1 180 ? 8.550 6.652 -8.014 1.00 66.94 180 PHE A O 1
ATOM 1359 N N . PHE A 1 181 ?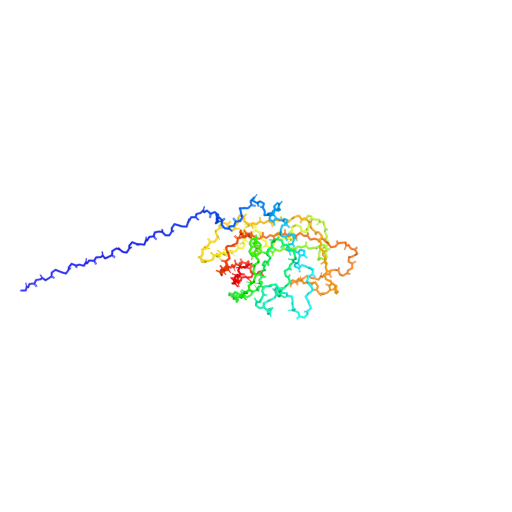 10.483 7.807 -8.094 1.00 62.38 181 PHE A N 1
ATOM 1360 C CA . PHE A 1 181 ? 11.234 6.962 -7.168 1.00 62.38 181 PHE A CA 1
ATOM 1361 C C . PHE A 1 181 ? 11.994 7.806 -6.164 1.00 62.38 181 PHE A C 1
ATOM 1363 O O . PHE A 1 181 ? 12.452 8.906 -6.470 1.00 62.38 181 PHE A O 1
ATOM 1370 N N . TYR A 1 182 ? 12.194 7.244 -4.974 1.00 52.09 182 TYR A N 1
ATOM 1371 C CA . TYR A 1 182 ? 12.964 7.888 -3.919 1.00 52.09 182 TYR A CA 1
ATOM 1372 C C . TYR A 1 182 ? 14.431 8.147 -4.312 1.00 52.09 182 TYR A C 1
ATOM 1374 O O . TYR A 1 182 ? 15.024 9.053 -3.736 1.00 52.09 182 TYR A O 1
ATOM 1382 N N . THR A 1 183 ? 15.027 7.423 -5.276 1.00 49.22 183 THR A N 1
ATOM 1383 C CA . THR A 1 183 ? 16.469 7.572 -5.587 1.00 49.22 183 THR A CA 1
ATOM 1384 C C . THR A 1 183 ? 16.956 7.061 -6.957 1.00 49.22 183 THR A C 1
ATOM 1386 O O . THR A 1 183 ? 18.164 7.096 -7.195 1.00 49.22 183 THR A O 1
ATOM 1389 N N . ARG A 1 184 ? 16.107 6.560 -7.869 1.00 56.75 184 ARG A N 1
ATOM 1390 C CA . ARG A 1 184 ? 16.597 5.813 -9.048 1.00 56.75 184 ARG A CA 1
ATOM 1391 C C . ARG A 1 184 ? 16.414 6.551 -10.369 1.00 56.75 184 ARG A C 1
ATOM 1393 O O . ARG A 1 184 ? 15.325 6.989 -10.723 1.00 56.75 184 ARG A O 1
ATOM 1400 N N . THR A 1 185 ? 17.517 6.674 -11.105 1.00 58.12 185 THR A N 1
ATOM 1401 C CA . THR A 1 185 ? 17.553 7.190 -12.473 1.00 58.12 185 THR A CA 1
ATOM 1402 C C . THR A 1 185 ? 16.777 6.235 -13.373 1.00 58.12 185 THR A C 1
ATOM 1404 O O . THR A 1 185 ? 17.209 5.106 -13.592 1.00 58.12 185 THR A O 1
ATOM 1407 N N . VAL A 1 186 ? 15.635 6.673 -13.902 1.00 64.06 186 VAL A N 1
ATOM 1408 C CA . VAL A 1 186 ? 14.880 5.878 -14.874 1.00 64.06 186 VAL A CA 1
ATOM 1409 C C . VAL A 1 186 ? 15.650 5.868 -16.190 1.00 64.06 186 VAL A C 1
ATOM 1411 O O . VAL A 1 186 ? 16.017 6.926 -16.713 1.00 64.06 186 VAL A O 1
ATOM 1414 N N . SER A 1 187 ? 15.908 4.685 -16.745 1.00 59.31 187 SER A N 1
ATOM 1415 C CA . SER A 1 187 ? 16.514 4.592 -18.069 1.00 59.31 187 SER A CA 1
ATOM 1416 C C . SER A 1 187 ? 15.461 4.961 -19.117 1.00 59.31 187 SER A C 1
ATOM 1418 O O . SER A 1 187 ? 14.657 4.133 -19.540 1.00 59.31 187 SER A O 1
ATOM 1420 N N . ALA A 1 188 ? 15.458 6.228 -19.540 1.00 52.19 188 ALA A N 1
ATOM 1421 C CA . ALA A 1 188 ? 14.511 6.783 -20.513 1.00 52.19 188 ALA A CA 1
ATOM 1422 C C . ALA A 1 188 ? 14.553 6.112 -21.906 1.00 52.19 188 ALA A C 1
ATOM 1424 O O . ALA A 1 188 ? 13.783 6.486 -22.787 1.00 52.19 188 ALA A O 1
ATOM 1425 N N . SER A 1 189 ? 15.456 5.151 -22.133 1.00 51.84 189 SER A N 1
ATOM 1426 C CA . SER A 1 189 ? 15.724 4.542 -23.439 1.00 51.84 189 SER A CA 1
ATOM 1427 C C . SER A 1 189 ? 15.175 3.127 -23.619 1.00 51.84 189 SER A C 1
ATOM 1429 O O . SER A 1 189 ? 15.418 2.514 -24.660 1.00 51.84 189 SER A O 1
ATOM 1431 N N . SER A 1 190 ? 14.438 2.574 -22.653 1.00 54.72 190 SER A N 1
ATOM 1432 C CA . SER A 1 190 ? 13.874 1.240 -22.841 1.00 54.72 190 SER A CA 1
ATOM 1433 C C . SER A 1 190 ? 12.604 1.330 -23.701 1.00 54.72 190 SER A C 1
ATOM 1435 O O . SER A 1 190 ? 11.568 1.806 -23.251 1.00 54.72 190 SER A O 1
ATOM 1437 N N . SER A 1 191 ? 12.657 0.833 -24.939 1.00 61.19 191 SER A N 1
ATOM 1438 C CA . SER A 1 191 ? 11.480 0.541 -25.779 1.00 61.19 191 SER A CA 1
ATOM 1439 C C . SER A 1 191 ? 10.640 -0.632 -25.241 1.00 61.19 191 SER A C 1
ATOM 1441 O O . SER A 1 191 ? 9.838 -1.218 -25.968 1.00 61.19 191 SER A O 1
ATOM 1443 N N . ARG A 1 192 ? 10.865 -1.030 -23.984 1.00 71.56 192 ARG A N 1
ATOM 1444 C CA . ARG A 1 192 ? 10.266 -2.202 -23.354 1.00 71.56 192 ARG A CA 1
ATOM 1445 C C . ARG A 1 192 ? 8.930 -1.818 -22.738 1.00 71.56 192 ARG A C 1
ATOM 1447 O O . ARG A 1 192 ? 8.780 -0.728 -22.192 1.00 71.56 192 ARG A O 1
ATOM 1454 N N . SER A 1 193 ? 7.983 -2.749 -22.769 1.00 85.44 193 SER A N 1
ATOM 1455 C CA . SER A 1 193 ? 6.772 -2.640 -21.961 1.00 85.44 193 SER A CA 1
ATOM 1456 C C . SER A 1 193 ? 7.154 -2.596 -20.470 1.00 85.44 193 SER A C 1
ATOM 1458 O O . SER A 1 193 ? 7.918 -3.466 -20.032 1.00 85.44 193 SER A O 1
ATOM 1460 N N . PRO A 1 194 ? 6.665 -1.610 -19.693 1.00 89.69 194 PRO A N 1
ATOM 1461 C CA . PRO A 1 194 ? 6.982 -1.513 -18.275 1.00 89.69 194 PRO A CA 1
ATOM 1462 C C . PRO A 1 194 ? 6.441 -2.710 -17.493 1.00 89.69 194 PRO A C 1
ATOM 1464 O O . PRO A 1 194 ? 5.253 -3.030 -17.576 1.00 89.69 194 PRO A O 1
ATOM 1467 N N . LEU A 1 195 ? 7.323 -3.356 -16.735 1.00 93.12 195 LEU A N 1
ATOM 1468 C CA . LEU A 1 195 ? 7.015 -4.454 -15.822 1.00 93.12 195 LEU A CA 1
ATOM 1469 C C . LEU A 1 195 ? 7.614 -4.142 -14.455 1.00 93.12 195 LEU A C 1
ATOM 1471 O O . LEU A 1 195 ? 8.711 -3.584 -14.376 1.00 93.12 195 LEU A O 1
ATOM 1475 N N . SER A 1 196 ? 6.910 -4.525 -13.399 1.00 94.12 196 SER A N 1
ATOM 1476 C CA . SER A 1 196 ? 7.357 -4.379 -12.018 1.00 94.12 196 SER A CA 1
ATOM 1477 C C . SER A 1 196 ? 6.979 -5.611 -11.198 1.00 94.12 196 SER A C 1
ATOM 1479 O O . SER A 1 196 ? 6.156 -6.438 -11.603 1.00 94.12 196 SER A O 1
ATOM 1481 N N . VAL A 1 197 ? 7.640 -5.750 -10.058 1.00 96.62 197 VAL A N 1
ATOM 1482 C CA . VAL A 1 197 ? 7.283 -6.674 -8.993 1.00 96.62 197 VAL A CA 1
ATOM 1483 C C . VAL A 1 197 ? 7.427 -5.957 -7.660 1.00 96.62 197 VAL A C 1
ATOM 1485 O O . VAL A 1 197 ? 8.260 -5.065 -7.502 1.00 96.62 197 VAL A O 1
ATOM 1488 N N . SER A 1 198 ? 6.620 -6.358 -6.691 1.00 96.81 198 SER A N 1
ATOM 1489 C CA . SER A 1 198 ? 6.594 -5.775 -5.357 1.00 96.81 198 SER A CA 1
ATOM 1490 C C . SER A 1 198 ? 6.748 -6.827 -4.277 1.00 96.81 198 SER A C 1
ATOM 1492 O O . SER A 1 198 ? 6.364 -7.983 -4.443 1.00 96.81 198 SER A O 1
ATOM 1494 N N . ASP A 1 199 ? 7.269 -6.381 -3.142 1.00 97.31 199 ASP A N 1
ATOM 1495 C CA . ASP A 1 199 ? 7.285 -7.126 -1.894 1.00 97.31 199 ASP A CA 1
ATOM 1496 C C . ASP A 1 199 ? 7.044 -6.153 -0.737 1.00 97.31 199 ASP A C 1
ATOM 1498 O O . ASP A 1 199 ? 7.379 -4.964 -0.804 1.00 97.31 199 ASP A O 1
ATOM 1502 N N . GLY A 1 200 ? 6.407 -6.625 0.327 1.00 96.81 200 GLY A N 1
ATOM 1503 C CA . GLY A 1 200 ? 6.156 -5.782 1.486 1.00 96.81 200 GLY A CA 1
ATOM 1504 C C . GLY A 1 200 ? 5.089 -6.318 2.413 1.00 96.81 200 GLY A C 1
ATOM 1505 O O . GLY A 1 200 ? 4.543 -7.399 2.213 1.00 96.81 200 GLY A O 1
ATOM 1506 N N . TYR A 1 201 ? 4.789 -5.522 3.429 1.00 97.88 201 TYR A N 1
ATOM 1507 C CA . TYR A 1 201 ? 3.819 -5.825 4.463 1.00 97.88 201 TYR A CA 1
ATOM 1508 C C . TYR A 1 201 ? 2.502 -5.096 4.207 1.00 97.88 201 TYR A C 1
ATOM 1510 O O . TYR A 1 201 ? 2.456 -3.863 4.121 1.00 97.88 201 TYR A O 1
ATOM 1518 N N . TRP A 1 202 ? 1.427 -5.873 4.113 1.00 98.31 202 TRP A N 1
ATOM 1519 C CA . TRP A 1 202 ? 0.100 -5.415 3.718 1.00 98.31 202 TRP A CA 1
ATOM 1520 C C . TRP A 1 202 ? -0.964 -6.005 4.623 1.00 98.31 202 TRP A C 1
ATOM 1522 O O . TRP A 1 202 ? -0.956 -7.199 4.887 1.00 98.31 202 TRP A O 1
ATOM 1532 N N . ILE A 1 203 ? -1.950 -5.207 5.009 1.00 98.25 203 ILE A N 1
ATOM 1533 C CA . ILE A 1 203 ? -3.195 -5.741 5.570 1.00 98.25 203 ILE A CA 1
ATOM 1534 C C . ILE A 1 203 ? -4.366 -5.339 4.688 1.00 98.25 203 ILE A C 1
ATOM 1536 O O . ILE A 1 203 ? -4.311 -4.356 3.950 1.00 98.25 203 ILE A O 1
ATOM 1540 N N . ALA A 1 204 ? -5.436 -6.118 4.781 1.00 98.38 204 ALA A N 1
ATOM 1541 C CA . ALA A 1 204 ? -6.693 -5.816 4.124 1.00 98.38 204 ALA A CA 1
ATOM 1542 C C . ALA A 1 204 ? -7.767 -5.860 5.195 1.00 98.38 204 ALA A C 1
ATOM 1544 O O . ALA A 1 204 ? -7.988 -6.897 5.818 1.00 98.38 204 ALA A O 1
ATOM 1545 N N . ILE A 1 205 ? -8.386 -4.719 5.445 1.00 98.50 205 ILE A N 1
ATOM 1546 C CA . ILE A 1 205 ? -9.457 -4.589 6.420 1.00 98.50 205 ILE A CA 1
ATOM 1547 C C . ILE A 1 205 ? -10.750 -4.991 5.707 1.00 98.50 205 ILE A C 1
ATOM 1549 O O . ILE A 1 205 ? -11.020 -4.556 4.583 1.00 98.50 205 ILE A O 1
ATOM 1553 N N . LYS A 1 206 ? -11.526 -5.869 6.340 1.00 98.31 206 LYS A N 1
ATOM 1554 C CA . LYS A 1 206 ? -12.867 -6.253 5.893 1.00 98.31 206 LYS A CA 1
ATOM 1555 C C . LYS A 1 206 ? -13.767 -5.018 5.847 1.00 98.31 206 LYS A C 1
ATOM 1557 O O . LYS A 1 206 ? -13.493 -4.055 6.561 1.00 98.31 206 LYS A O 1
ATOM 1562 N N . PRO A 1 207 ? -14.827 -5.024 5.021 1.00 98.19 207 PRO A N 1
ATOM 1563 C CA . PRO A 1 207 ? -15.747 -3.900 4.959 1.00 98.19 207 PRO A CA 1
ATOM 1564 C C . PRO A 1 207 ? -16.179 -3.447 6.352 1.00 98.19 207 PRO A C 1
ATOM 1566 O O . PRO A 1 207 ? -16.695 -4.238 7.145 1.00 98.19 207 PRO A O 1
ATOM 1569 N N . LEU A 1 208 ? -15.917 -2.179 6.648 1.00 98.06 208 LEU A N 1
ATOM 1570 C CA . LEU A 1 208 ? -16.254 -1.586 7.930 1.00 98.06 208 LEU A CA 1
ATOM 1571 C C . LEU A 1 208 ? -17.747 -1.227 7.969 1.00 98.06 208 LEU A C 1
ATOM 1573 O O . LEU A 1 208 ? -18.341 -0.953 6.920 1.00 98.06 208 LEU A O 1
ATOM 1577 N N . PRO A 1 209 ? -18.369 -1.217 9.160 1.00 97.88 209 PRO A N 1
ATOM 1578 C CA . PRO A 1 209 ? -19.683 -0.616 9.340 1.00 97.88 209 PRO A CA 1
ATOM 1579 C C . PRO A 1 209 ? -19.716 0.843 8.861 1.00 97.88 209 PRO A C 1
ATOM 1581 O O . PRO A 1 209 ? -18.703 1.534 8.864 1.00 97.88 209 PRO A O 1
ATOM 1584 N N . VAL A 1 210 ? -20.898 1.324 8.476 1.00 98.44 210 VAL A N 1
ATOM 1585 C CA . VAL A 1 210 ? -21.112 2.751 8.189 1.00 98.44 210 VAL A CA 1
ATOM 1586 C C . VAL A 1 210 ? -20.825 3.568 9.449 1.00 98.44 210 VAL A C 1
ATOM 1588 O O . VAL A 1 210 ? -21.319 3.235 10.530 1.00 98.44 210 VAL A O 1
ATOM 1591 N N . GLY A 1 211 ? -20.061 4.650 9.303 1.00 98.19 211 GLY A N 1
ATOM 1592 C CA . GLY A 1 211 ? -19.673 5.520 10.407 1.00 98.19 211 GLY A CA 1
ATOM 1593 C C . GLY A 1 211 ? -18.211 5.954 10.376 1.00 98.19 211 GLY A C 1
ATOM 1594 O O . GLY A 1 211 ? -17.504 5.817 9.378 1.00 98.19 211 GLY A O 1
ATOM 1595 N N . LEU A 1 212 ? -17.769 6.527 11.495 1.00 98.31 212 LEU A N 1
ATOM 1596 C CA . LEU A 1 212 ? -16.409 7.026 11.663 1.00 98.31 212 LEU A CA 1
ATOM 1597 C C . LEU A 1 212 ? -15.519 5.957 12.290 1.00 98.31 212 LEU A C 1
ATOM 1599 O O . LEU A 1 212 ? -15.808 5.465 13.378 1.00 98.31 212 LEU A O 1
ATOM 1603 N N . HIS A 1 213 ? -14.399 5.687 11.630 1.00 98.50 213 HIS A N 1
ATOM 1604 C CA . HIS A 1 213 ? -13.361 4.779 12.096 1.00 98.50 213 HIS A CA 1
ATOM 1605 C C . HIS A 1 213 ? -12.004 5.476 12.124 1.00 98.50 213 HIS A C 1
ATOM 1607 O O . HIS A 1 213 ? -11.755 6.439 11.391 1.00 98.50 213 HIS A O 1
ATOM 1613 N N . THR A 1 214 ? -11.108 4.978 12.970 1.00 98.31 214 THR A N 1
ATOM 1614 C CA . THR A 1 214 ? -9.725 5.456 13.038 1.00 98.31 214 THR A CA 1
ATOM 1615 C C . THR A 1 214 ? -8.762 4.309 12.800 1.00 98.31 214 THR A C 1
ATOM 1617 O O . THR A 1 214 ? -8.779 3.313 13.518 1.00 98.31 214 THR A O 1
ATOM 1620 N N . LEU A 1 215 ? -7.882 4.475 11.818 1.00 98.50 215 LEU A N 1
ATOM 1621 C CA . LEU A 1 215 ? -6.790 3.554 11.535 1.00 98.50 215 LEU A CA 1
ATOM 1622 C C . LEU A 1 215 ? -5.467 4.275 11.783 1.00 98.50 215 LEU A C 1
ATOM 1624 O O . LEU A 1 215 ? -5.197 5.302 11.167 1.00 98.50 215 LEU A O 1
ATOM 1628 N N . SER A 1 216 ? -4.617 3.731 12.644 1.00 98.25 216 SER A N 1
ATOM 1629 C CA . SER A 1 216 ? -3.231 4.174 12.773 1.00 98.25 216 SER A CA 1
ATOM 1630 C C . SER A 1 216 ? -2.287 3.045 12.403 1.00 98.25 216 SER A C 1
ATOM 1632 O O . SER A 1 216 ? -2.544 1.876 12.693 1.00 98.25 216 SER A O 1
ATOM 1634 N N . PHE A 1 217 ? -1.190 3.387 11.738 1.00 98.25 217 PHE A N 1
ATOM 1635 C CA . PHE A 1 217 ? -0.125 2.430 11.488 1.00 98.25 217 PHE A CA 1
ATOM 1636 C C . PHE A 1 217 ? 1.226 3.117 11.380 1.00 98.25 217 PHE A C 1
ATOM 1638 O O . PHE A 1 217 ? 1.341 4.270 10.960 1.00 98.25 217 PHE A O 1
ATOM 1645 N N . SER A 1 218 ? 2.263 2.388 11.764 1.00 97.88 218 SER A N 1
ATOM 1646 C CA . SER A 1 218 ? 3.642 2.831 11.655 1.00 97.88 218 SER A CA 1
ATOM 1647 C C . SER A 1 218 ? 4.532 1.691 11.199 1.00 97.88 218 SER A C 1
ATOM 1649 O O . SER A 1 218 ? 4.246 0.516 11.441 1.00 97.88 218 SER A O 1
ATOM 1651 N N . ALA A 1 219 ? 5.628 2.062 10.554 1.00 96.94 219 ALA A N 1
ATOM 1652 C CA . ALA A 1 219 ? 6.709 1.155 10.229 1.00 96.94 219 ALA A CA 1
ATOM 1653 C C . ALA A 1 219 ? 8.043 1.880 10.392 1.00 96.94 219 ALA A C 1
ATOM 1655 O O . ALA A 1 219 ? 8.151 3.064 10.072 1.00 96.94 219 ALA A O 1
ATOM 1656 N N . SER A 1 220 ? 9.062 1.181 10.873 1.00 95.56 220 SER A N 1
ATOM 1657 C CA . SER A 1 220 ? 10.432 1.679 10.893 1.00 95.56 220 SER A CA 1
ATOM 1658 C C . SER A 1 220 ? 11.378 0.602 10.394 1.00 95.56 220 SER A C 1
ATOM 1660 O O . SER A 1 220 ? 11.440 -0.508 10.934 1.00 95.56 220 SER A O 1
ATOM 1662 N N . LEU A 1 221 ? 12.111 0.969 9.349 1.00 90.69 221 LEU A N 1
ATOM 1663 C CA . LEU A 1 221 ? 13.219 0.231 8.780 1.00 90.69 221 LEU A CA 1
ATOM 1664 C C . LEU A 1 221 ? 14.466 1.127 8.917 1.00 90.69 221 LEU A C 1
ATOM 1666 O O . LEU A 1 221 ? 14.615 2.087 8.149 1.00 90.69 221 LEU A O 1
ATOM 1670 N N . PRO A 1 222 ? 15.320 0.884 9.931 1.00 85.69 222 PRO A N 1
ATOM 1671 C CA . PRO A 1 222 ? 16.423 1.773 10.280 1.00 85.69 222 PRO A CA 1
ATOM 1672 C C . PRO A 1 222 ? 17.322 2.116 9.088 1.00 85.69 222 PRO A C 1
ATOM 1674 O O . PRO A 1 222 ? 17.758 1.237 8.351 1.00 85.69 222 PRO A O 1
ATOM 1677 N N . GLY A 1 223 ? 17.599 3.409 8.906 1.00 83.12 223 GLY A N 1
ATOM 1678 C CA . GLY A 1 223 ? 18.434 3.912 7.809 1.00 83.12 223 GLY A CA 1
ATOM 1679 C C . GLY A 1 223 ? 17.769 3.921 6.428 1.00 83.12 223 GLY A C 1
ATOM 1680 O O . GLY A 1 223 ? 18.411 4.348 5.475 1.00 83.12 223 GLY A O 1
ATOM 1681 N N . ILE A 1 224 ? 16.510 3.479 6.310 1.00 86.31 224 ILE A N 1
ATOM 1682 C CA . ILE A 1 224 ? 15.791 3.401 5.031 1.00 86.31 224 ILE A CA 1
ATOM 1683 C C . ILE A 1 224 ? 14.523 4.255 5.069 1.00 86.31 224 ILE A C 1
ATOM 1685 O O . ILE A 1 224 ? 14.405 5.220 4.316 1.00 86.31 224 ILE A O 1
ATOM 1689 N N . ILE A 1 225 ? 13.562 3.913 5.931 1.00 89.56 225 ILE A N 1
ATOM 1690 C CA . ILE A 1 225 ? 12.242 4.551 5.929 1.00 89.56 225 ILE A CA 1
ATOM 1691 C C . ILE A 1 225 ? 11.569 4.456 7.297 1.00 89.56 225 ILE A C 1
ATOM 1693 O O . ILE A 1 225 ? 11.610 3.428 7.971 1.00 89.56 225 ILE A O 1
ATOM 1697 N N . ASN A 1 226 ? 10.914 5.541 7.689 1.00 94.19 226 ASN A N 1
ATOM 1698 C CA . ASN A 1 226 ? 10.028 5.624 8.837 1.00 94.19 226 ASN A CA 1
ATOM 1699 C C . ASN A 1 226 ? 8.661 6.138 8.373 1.00 94.19 226 ASN A C 1
ATOM 1701 O O . ASN A 1 226 ? 8.578 7.067 7.568 1.00 94.19 226 ASN A O 1
ATOM 1705 N N . ILE A 1 227 ? 7.595 5.533 8.888 1.00 95.25 227 ILE A N 1
ATOM 1706 C CA . ILE A 1 227 ? 6.195 5.799 8.547 1.00 95.25 227 ILE A CA 1
ATOM 1707 C C . ILE A 1 227 ? 5.420 5.981 9.850 1.00 95.25 227 ILE A C 1
ATOM 1709 O O . ILE A 1 227 ? 5.578 5.194 10.783 1.00 95.25 227 ILE A O 1
ATOM 1713 N N . ASN A 1 228 ? 4.563 6.998 9.906 1.00 96.75 228 ASN A N 1
ATOM 1714 C CA . ASN A 1 228 ? 3.626 7.220 11.005 1.00 96.75 228 ASN A CA 1
ATOM 1715 C C . ASN A 1 228 ? 2.346 7.848 10.449 1.00 96.75 228 ASN A C 1
ATOM 1717 O O . ASN A 1 228 ? 2.306 9.044 10.162 1.00 96.75 228 ASN A O 1
ATOM 1721 N N . MET A 1 229 ? 1.321 7.022 10.261 1.00 96.19 229 MET A N 1
ATOM 1722 C CA . MET A 1 229 ? 0.060 7.401 9.637 1.00 96.19 229 MET A CA 1
ATOM 1723 C C . MET A 1 229 ? -1.086 7.377 10.645 1.00 96.19 229 MET A C 1
ATOM 1725 O O . MET A 1 229 ? -1.199 6.463 11.464 1.00 96.19 229 MET A O 1
ATOM 1729 N N . LEU A 1 230 ? -1.982 8.352 10.514 1.00 96.25 230 LEU A N 1
ATOM 1730 C CA . LEU A 1 230 ? -3.301 8.365 11.132 1.00 96.25 230 LEU A CA 1
ATOM 1731 C C . LEU A 1 230 ? -4.350 8.640 10.054 1.00 96.25 230 LEU A C 1
ATOM 1733 O O . LEU A 1 230 ? -4.288 9.643 9.350 1.00 96.25 230 LEU A O 1
ATOM 1737 N N . TYR A 1 231 ? -5.326 7.756 9.941 1.00 96.31 231 TYR A N 1
ATOM 1738 C CA . TYR A 1 231 ? -6.436 7.849 9.010 1.00 96.31 231 TYR A CA 1
ATOM 1739 C C . TYR A 1 231 ? -7.751 7.978 9.773 1.00 96.31 231 TYR A C 1
ATOM 1741 O O . TYR A 1 231 ? -8.078 7.132 10.604 1.00 96.31 231 TYR A O 1
ATOM 1749 N N . HIS A 1 232 ? -8.528 9.001 9.433 1.00 96.88 232 HIS A N 1
ATOM 1750 C CA . HIS A 1 232 ? -9.948 9.092 9.754 1.00 96.88 232 HIS A CA 1
ATOM 1751 C C . HIS A 1 232 ? -10.742 8.566 8.562 1.00 96.88 232 HIS A C 1
ATOM 1753 O O . HIS A 1 232 ? -10.661 9.117 7.465 1.00 96.88 232 HIS A O 1
ATOM 1759 N N . LEU A 1 233 ? -11.480 7.482 8.758 1.00 97.06 233 LEU A N 1
ATOM 1760 C CA . LEU A 1 233 ? -12.245 6.816 7.712 1.00 97.06 233 LEU A CA 1
ATOM 1761 C C . LEU A 1 233 ? -13.729 7.093 7.959 1.00 97.06 233 LEU A C 1
ATOM 1763 O O . LEU A 1 233 ? -14.294 6.595 8.928 1.00 97.06 233 LEU A O 1
ATOM 1767 N N . ASN A 1 234 ? -14.347 7.905 7.106 1.00 97.06 234 ASN A N 1
ATOM 1768 C CA . ASN A 1 234 ? -15.792 8.097 7.084 1.00 97.06 234 ASN A CA 1
ATOM 1769 C C . ASN A 1 234 ? -16.409 7.111 6.091 1.00 97.06 234 ASN A C 1
ATOM 1771 O O . ASN A 1 234 ? -16.278 7.295 4.880 1.00 97.06 234 ASN A O 1
ATOM 1775 N N . VAL A 1 235 ? -17.029 6.053 6.602 1.00 97.69 235 VAL A N 1
ATOM 1776 C CA . VAL A 1 235 ? -17.647 4.994 5.803 1.00 97.69 235 VAL A CA 1
ATOM 1777 C C . VAL A 1 235 ? -19.103 5.357 5.533 1.00 97.69 235 VAL A C 1
ATOM 1779 O O . VAL A 1 235 ? -19.856 5.552 6.489 1.00 97.69 235 VAL A O 1
ATOM 1782 N N . GLN A 1 236 ? -19.502 5.436 4.261 1.00 94.75 236 GLN A N 1
ATOM 1783 C CA . GLN A 1 236 ? -20.861 5.808 3.839 1.00 94.75 236 GLN A CA 1
ATOM 1784 C C . GLN A 1 236 ? -21.334 5.061 2.595 1.00 94.75 236 GLN A C 1
ATOM 1786 O O . GLN A 1 236 ? -20.473 4.654 1.783 1.00 94.75 236 GLN A O 1
#

Foldseek 3Di:
DDDDDDDDDDDDDPDDPPPPPPDQDPQWAAQPGADVNHHPQAVVQVLCLLQQQDFCDPNAQCQELPHDLEFRVPSFDPDQAGEGEWYKDQDVVDDERHHEYEAEFQGKYKYFLDKFKFKCQQDPDDPVVRQCVRCVLADPVQGKDKWKDKQNHTRDPQVSQKDKHDWDFHDHYPPNVRGDDPDTDGPSPDPDGMIMIMIGTMIIGGGDPAAWMKMWMWIDRHPPITTTYIYIYHYD